Protein AF-A0A2J8NKF5-F1 (afdb_monomer)

InterPro domains:
  IPR006671 Cyclin, N-terminal [PF00134] (72-178)
  IPR013763 Cyclin-like domain [SM00385] (79-171)
  IPR036915 Cyclin-like superfamily [SSF47954] (62-178)
  IPR039361 Cyclin [PTHR10177] (70-189)

pLDDT: mean 73.47, std 20.56, range [34.12, 97.12]

Radius of gyration: 17.68 Å; Cα contacts (8 Å, |Δi|>4): 151; chains: 1; bounding box: 40×47×51 Å

Foldseek 3Di:
DDDDPPPVVVVVVCVVCVVVVCPPDDHLVVVCVVFFDDWPDDDDDDDDDDDDDDDVPPPPPPDQPVPAPCVVCLVVLLVLLVVLCVVLVADPQLSQLLSVLLRSCRRGGDGPDPLLSNLLSVLSSLLSCVVPPDPVSRDDLVNSQPDPSQVVVVHHDDPVSSVSNNVVSCVVVVVPSVDDDVSVCPVVD

Organism: Pan troglodytes (NCBI:txid9598)

Structure (mmCIF, N/CA/C/O backbone):
data_AF-A0A2J8NKF5-F1
#
_entry.id   AF-A0A2J8NKF5-F1
#
loop_
_atom_site.group_PDB
_atom_site.id
_atom_site.type_symbol
_atom_site.label_atom_id
_atom_site.label_alt_id
_atom_site.label_comp_id
_atom_site.label_asym_id
_atom_site.label_entity_id
_atom_site.label_seq_id
_atom_site.pdbx_PDB_ins_code
_atom_site.Cartn_x
_atom_site.Cartn_y
_atom_site.Cartn_z
_atom_site.occupancy
_atom_site.B_iso_or_equiv
_atom_site.auth_seq_id
_atom_site.auth_comp_id
_atom_site.auth_asym_id
_atom_site.auth_atom_id
_atom_site.pdbx_PDB_model_num
ATOM 1 N N . MET A 1 1 ? -26.217 -22.123 -5.041 1.00 36.81 1 MET A N 1
ATOM 2 C CA . MET A 1 1 ? -25.108 -21.318 -5.590 1.00 36.81 1 MET A CA 1
ATOM 3 C C . MET A 1 1 ? -25.477 -19.863 -5.400 1.00 36.81 1 MET A C 1
ATOM 5 O O . MET A 1 1 ? -26.457 -19.431 -5.985 1.00 36.81 1 MET A O 1
ATOM 9 N N . GLY A 1 2 ? -24.825 -19.190 -4.452 1.00 35.34 2 GLY A N 1
ATOM 10 C CA . GLY A 1 2 ? -25.225 -17.862 -3.990 1.00 35.34 2 GLY A CA 1
ATOM 11 C C . GLY A 1 2 ? -24.690 -16.757 -4.891 1.00 35.34 2 GLY A C 1
ATOM 12 O O . GLY A 1 2 ? -23.478 -16.605 -5.016 1.00 35.34 2 GLY A O 1
ATOM 13 N N . ASP A 1 3 ? -25.604 -15.983 -5.470 1.00 36.56 3 ASP A N 1
ATOM 14 C CA . ASP A 1 3 ? -25.332 -14.633 -5.955 1.00 36.56 3 ASP A CA 1
ATOM 15 C C . ASP A 1 3 ? -24.842 -13.782 -4.780 1.00 36.56 3 ASP A C 1
ATOM 17 O O . ASP A 1 3 ? -25.555 -13.613 -3.789 1.00 36.56 3 ASP A O 1
ATOM 21 N N . SER A 1 4 ? -23.620 -13.257 -4.868 1.00 35.00 4 SER A N 1
ATOM 22 C CA . SER A 1 4 ? -23.100 -12.288 -3.902 1.00 35.00 4 SER A CA 1
ATOM 23 C C . SER A 1 4 ? -23.441 -10.871 -4.390 1.00 35.00 4 SER A C 1
ATOM 25 O O . SER A 1 4 ? -22.850 -10.417 -5.372 1.00 35.00 4 SER A O 1
ATOM 27 N N . PRO A 1 5 ? -24.361 -10.122 -3.745 1.00 34.47 5 PRO A N 1
ATOM 28 C CA . PRO A 1 5 ? -24.806 -8.803 -4.217 1.00 34.47 5 PRO A CA 1
ATOM 29 C C . PRO A 1 5 ? -23.819 -7.660 -3.896 1.00 34.47 5 PRO A C 1
ATOM 31 O O . PRO A 1 5 ? -24.138 -6.485 -4.086 1.00 34.47 5 PRO A O 1
ATOM 34 N N . GLY A 1 6 ? -22.628 -7.970 -3.370 1.00 35.41 6 GLY A N 1
ATOM 35 C CA . GLY A 1 6 ? -21.748 -6.995 -2.714 1.00 35.41 6 GLY A CA 1
ATOM 36 C C . GLY A 1 6 ? -21.096 -5.962 -3.640 1.00 35.41 6 GLY A C 1
ATOM 37 O O . GLY A 1 6 ? -20.927 -4.807 -3.250 1.00 35.41 6 GLY A O 1
ATOM 38 N N . GLY A 1 7 ? -20.772 -6.327 -4.885 1.00 35.88 7 GLY A N 1
ATOM 39 C CA . GLY A 1 7 ? -19.979 -5.464 -5.774 1.00 35.88 7 GLY A CA 1
ATOM 40 C C . GLY A 1 7 ? -20.706 -4.194 -6.237 1.00 35.88 7 GLY A C 1
ATOM 41 O O . GLY A 1 7 ? -20.125 -3.109 -6.261 1.00 35.88 7 GLY A O 1
ATOM 42 N N . ALA A 1 8 ? -22.000 -4.296 -6.555 1.00 35.56 8 ALA A N 1
ATOM 43 C CA . ALA A 1 8 ? -22.783 -3.162 -7.055 1.00 35.56 8 ALA A CA 1
ATOM 44 C C . ALA A 1 8 ? -23.151 -2.157 -5.945 1.00 35.56 8 ALA A C 1
ATOM 46 O O . ALA A 1 8 ? -23.195 -0.947 -6.186 1.00 35.56 8 ALA A O 1
ATOM 47 N N . ALA A 1 9 ? -23.358 -2.637 -4.714 1.00 37.50 9 ALA A N 1
ATOM 48 C CA . ALA A 1 9 ? -23.684 -1.794 -3.564 1.00 37.50 9 ALA A CA 1
ATOM 49 C C . ALA A 1 9 ? -22.496 -0.913 -3.127 1.00 37.50 9 ALA A C 1
ATOM 51 O O . ALA A 1 9 ? -22.684 0.267 -2.814 1.00 37.50 9 ALA A O 1
ATOM 52 N N . ILE A 1 10 ? -21.268 -1.446 -3.185 1.00 41.34 10 ILE A N 1
ATOM 53 C CA . ILE A 1 10 ? -20.039 -0.705 -2.855 1.00 41.34 10 ILE A CA 1
ATOM 54 C C . ILE A 1 10 ? -19.785 0.423 -3.870 1.00 41.34 10 ILE A C 1
ATOM 56 O O . ILE A 1 10 ? -19.463 1.547 -3.480 1.00 41.34 10 ILE A O 1
ATOM 60 N N . LEU A 1 11 ? -20.029 0.180 -5.163 1.00 46.66 11 LEU A N 1
ATOM 61 C CA . LEU A 1 11 ? -19.895 1.203 -6.210 1.00 46.66 11 LEU A CA 1
ATOM 62 C C . LEU A 1 11 ? -20.949 2.321 -6.086 1.00 46.66 11 LEU A C 1
ATOM 64 O O . LEU A 1 11 ? -20.637 3.499 -6.289 1.00 46.66 11 LEU A O 1
ATOM 68 N N . GLY A 1 12 ? -22.183 1.980 -5.699 1.00 43.62 12 GLY A N 1
ATOM 69 C CA . GLY A 1 12 ? -23.263 2.950 -5.480 1.00 43.62 12 GLY A CA 1
ATOM 70 C C . GLY A 1 12 ? -23.017 3.880 -4.284 1.00 43.62 12 GLY A C 1
ATOM 71 O O . GLY A 1 12 ? -23.205 5.098 -4.386 1.00 43.62 12 GLY A O 1
ATOM 72 N N . LEU A 1 13 ? -22.528 3.332 -3.165 1.00 41.28 13 LEU A N 1
ATOM 73 C CA . LEU A 1 13 ? -22.143 4.108 -1.980 1.00 41.28 13 LEU A CA 1
ATOM 74 C C . LEU A 1 13 ? -20.911 4.979 -2.249 1.00 41.28 13 LEU A C 1
ATOM 76 O O . LEU A 1 13 ? -20.903 6.156 -1.874 1.00 41.28 13 LEU A O 1
ATOM 80 N N . ALA A 1 14 ? -19.927 4.458 -2.990 1.00 49.62 14 ALA A N 1
ATOM 81 C CA . ALA A 1 14 ? -18.769 5.225 -3.433 1.00 49.62 14 ALA A CA 1
ATOM 82 C C . ALA A 1 14 ? -19.176 6.439 -4.282 1.00 49.62 14 ALA A C 1
ATOM 84 O O . ALA A 1 14 ? -18.573 7.496 -4.145 1.00 49.62 14 ALA A O 1
ATOM 85 N N . GLY A 1 15 ? -20.226 6.353 -5.107 1.00 47.72 15 GLY A N 1
ATOM 86 C CA . GLY A 1 15 ? -20.720 7.486 -5.902 1.00 47.72 15 GLY A CA 1
ATOM 87 C C . GLY A 1 15 ? -21.335 8.625 -5.074 1.00 47.72 15 GLY A C 1
ATOM 88 O O . GLY A 1 15 ? -21.147 9.803 -5.395 1.00 47.72 15 GLY A O 1
ATOM 89 N N . LYS A 1 16 ? -22.053 8.298 -3.991 1.00 46.50 16 LYS A N 1
ATOM 90 C CA . LYS A 1 16 ? -22.686 9.291 -3.102 1.00 46.50 16 LYS A CA 1
ATOM 91 C C . LYS A 1 16 ? -21.667 9.908 -2.141 1.00 46.50 16 LYS A C 1
ATOM 93 O O . LYS A 1 16 ? -21.640 11.129 -1.992 1.00 46.50 16 LYS A O 1
ATOM 98 N N . LEU A 1 17 ? -20.761 9.090 -1.600 1.00 46.62 17 LEU A N 1
ATOM 99 C CA . LEU A 1 17 ? -19.600 9.551 -0.839 1.00 46.62 17 LEU A CA 1
ATOM 100 C C . LEU A 1 17 ? -18.677 10.411 -1.724 1.00 46.62 17 LEU A C 1
ATOM 102 O O . LEU A 1 17 ? -18.345 11.524 -1.341 1.00 46.62 17 LEU A O 1
ATOM 106 N N . ARG A 1 18 ? -18.371 10.010 -2.963 1.00 51.72 18 ARG A N 1
ATOM 107 C CA . ARG A 1 18 ? -17.549 10.801 -3.903 1.00 51.72 18 ARG A CA 1
ATOM 108 C C . ARG A 1 18 ? -18.084 12.221 -4.134 1.00 51.72 18 ARG A C 1
ATOM 110 O O . ARG A 1 18 ? -17.278 13.119 -4.367 1.00 51.72 18 ARG A O 1
ATOM 117 N N . ARG A 1 19 ? -19.405 12.446 -4.087 1.00 53.81 19 ARG A N 1
ATOM 118 C CA . ARG A 1 19 ? -19.998 13.795 -4.189 1.00 53.81 19 ARG A CA 1
ATOM 119 C C . ARG A 1 19 ? -19.806 14.601 -2.907 1.00 53.81 19 ARG A C 1
ATOM 121 O O . ARG A 1 19 ? -19.202 15.663 -2.960 1.00 53.81 19 ARG A O 1
ATOM 128 N N . VAL A 1 20 ? -20.231 14.058 -1.768 1.00 52.47 20 VAL A N 1
ATOM 129 C CA . VAL A 1 20 ? -20.153 14.741 -0.462 1.00 52.47 20 VAL A CA 1
ATOM 130 C C . VAL A 1 20 ? -18.699 15.035 -0.052 1.00 52.47 20 VAL A C 1
ATOM 132 O O . VAL A 1 20 ? -18.396 16.089 0.505 1.00 52.47 20 VAL A O 1
ATOM 135 N N . TRP A 1 21 ? -17.769 14.139 -0.389 1.00 53.34 21 TRP A N 1
ATOM 136 C CA . TRP A 1 21 ? -16.345 14.280 -0.075 1.00 53.34 21 TRP A CA 1
ATOM 137 C C . TRP A 1 21 ? -15.582 15.209 -1.030 1.00 53.34 21 TRP A C 1
ATOM 139 O O . TRP A 1 21 ? -14.614 15.835 -0.604 1.00 53.34 21 TRP A O 1
ATOM 149 N N . ARG A 1 22 ? -16.020 15.360 -2.291 1.00 50.97 22 ARG A N 1
ATOM 150 C CA . ARG A 1 22 ? -15.449 16.336 -3.245 1.00 50.97 22 ARG A CA 1
ATOM 151 C C . ARG A 1 22 ? -15.652 17.779 -2.780 1.00 50.97 22 ARG A C 1
ATOM 153 O O . ARG A 1 22 ? -14.841 18.636 -3.113 1.00 50.97 22 ARG A O 1
ATOM 160 N N . GLU A 1 23 ? -16.720 18.028 -2.031 1.00 46.62 23 GLU A N 1
ATOM 161 C CA . GLU A 1 23 ? -17.120 19.365 -1.587 1.00 46.62 23 GLU A CA 1
ATOM 162 C C . GLU A 1 23 ? -16.545 19.752 -0.207 1.00 46.62 23 GLU A C 1
ATOM 164 O O . GLU A 1 23 ? -16.516 20.935 0.117 1.00 46.62 23 GLU A O 1
ATOM 169 N N . SER A 1 24 ? -16.039 18.795 0.589 1.00 45.44 24 SER A N 1
ATOM 170 C CA . SER A 1 24 ? -15.756 18.998 2.029 1.00 45.44 24 SER A CA 1
ATOM 171 C C . SER A 1 24 ? -14.272 19.116 2.446 1.00 45.44 24 SER A C 1
ATOM 173 O O . SER A 1 24 ? -13.995 19.274 3.632 1.00 45.44 24 SER A O 1
ATOM 175 N N . LEU A 1 25 ? -13.294 19.050 1.534 1.00 45.81 25 LEU A N 1
ATOM 176 C CA . LEU A 1 25 ? -11.860 19.236 1.853 1.00 45.81 25 LEU A CA 1
ATOM 177 C C . LEU A 1 25 ? -11.277 20.444 1.090 1.00 45.81 25 LEU A C 1
ATOM 179 O O . LEU A 1 25 ? -11.772 20.753 0.004 1.00 45.81 25 LEU A O 1
ATOM 183 N N . PRO A 1 26 ? -10.203 21.109 1.589 1.00 46.59 26 PRO A N 1
ATOM 184 C CA . PRO A 1 26 ? -9.472 22.108 0.803 1.00 46.59 26 PRO A CA 1
ATOM 185 C C . PRO A 1 26 ? -9.121 21.499 -0.559 1.00 46.59 26 PRO A C 1
ATOM 187 O O . PRO A 1 26 ? -8.892 20.287 -0.631 1.00 46.59 26 PRO A O 1
ATOM 190 N N . PRO A 1 27 ? -9.132 22.295 -1.641 1.00 53.31 27 PRO A N 1
ATOM 191 C CA . PRO A 1 27 ? -9.368 21.778 -2.977 1.00 53.31 27 PRO A CA 1
ATOM 192 C C . PRO A 1 27 ? -8.363 20.672 -3.267 1.00 53.31 27 PRO A C 1
ATOM 194 O O . PRO A 1 27 ? -7.158 20.899 -3.236 1.00 53.31 27 PRO A O 1
ATOM 197 N N . ILE A 1 28 ? -8.854 19.467 -3.554 1.00 51.91 28 ILE A N 1
ATOM 198 C CA . ILE A 1 28 ? -8.043 18.298 -3.934 1.00 51.91 28 ILE A CA 1
ATOM 199 C C . ILE A 1 28 ? -7.058 18.652 -5.066 1.00 51.91 28 ILE A C 1
ATOM 201 O O . ILE A 1 28 ? -5.997 18.052 -5.187 1.00 51.91 28 ILE A O 1
ATOM 205 N N . GLN A 1 29 ? -7.357 19.694 -5.846 1.00 53.38 29 GLN A N 1
ATOM 206 C CA . GLN A 1 29 ? -6.453 20.330 -6.805 1.00 53.38 29 GLN A CA 1
ATOM 207 C C . GLN A 1 29 ? -5.115 20.787 -6.191 1.00 53.38 29 GLN A C 1
ATOM 209 O O . GLN A 1 29 ? -4.079 20.567 -6.806 1.00 53.38 29 GLN A O 1
ATOM 214 N N . ALA A 1 30 ? -5.112 21.343 -4.976 1.00 57.00 30 ALA A N 1
ATOM 215 C CA . ALA A 1 30 ? -3.904 21.729 -4.245 1.00 57.00 30 ALA A CA 1
ATOM 216 C C . ALA A 1 30 ? -3.070 20.504 -3.824 1.00 57.00 30 ALA A C 1
ATOM 218 O O . ALA A 1 30 ? -1.842 20.515 -3.896 1.00 57.00 30 ALA A O 1
ATOM 219 N N . LEU A 1 31 ? -3.740 19.413 -3.441 1.00 55.09 31 LEU A N 1
ATOM 220 C CA . LEU A 1 31 ? -3.114 18.121 -3.142 1.00 55.09 31 LEU A CA 1
ATOM 221 C C . LEU A 1 31 ? -2.549 17.458 -4.399 1.00 55.09 31 LEU A C 1
ATOM 223 O O . LEU A 1 31 ? -1.428 16.954 -4.370 1.00 55.09 31 LEU A O 1
ATOM 227 N N . ARG A 1 32 ? -3.273 17.545 -5.521 1.00 55.91 32 ARG A N 1
ATOM 228 C CA . ARG A 1 32 ? -2.768 17.174 -6.843 1.00 55.91 32 ARG A CA 1
ATOM 229 C C . ARG A 1 32 ? -1.530 17.986 -7.190 1.00 55.91 32 ARG A C 1
ATOM 231 O O . ARG A 1 32 ? -0.543 17.378 -7.546 1.00 55.91 32 ARG A O 1
ATOM 238 N N . SER A 1 33 ? -1.507 19.305 -7.017 1.00 56.09 33 SER A N 1
ATOM 239 C CA . SER A 1 33 ? -0.290 20.087 -7.290 1.00 56.09 33 SER A CA 1
ATOM 240 C C . SER A 1 33 ? 0.867 19.795 -6.324 1.00 56.09 33 SER A C 1
ATOM 242 O O . SER A 1 33 ? 2.023 19.927 -6.708 1.00 56.09 33 SER A O 1
ATOM 244 N N . HIS A 1 34 ? 0.576 19.395 -5.082 1.00 56.44 34 HIS A N 1
ATOM 245 C CA . HIS A 1 34 ? 1.586 19.123 -4.054 1.00 56.44 34 HIS A CA 1
ATOM 246 C C . HIS A 1 34 ? 2.211 17.716 -4.165 1.00 56.44 34 HIS A C 1
ATOM 248 O O . HIS A 1 34 ? 3.378 17.531 -3.824 1.00 56.44 34 HIS A O 1
ATOM 254 N N . PHE A 1 35 ? 1.450 16.713 -4.621 1.00 48.72 35 PHE A N 1
ATOM 255 C CA . PHE A 1 35 ? 1.922 15.328 -4.797 1.00 48.72 35 PHE A CA 1
ATOM 256 C C . PHE A 1 35 ? 2.169 14.935 -6.257 1.00 48.72 35 PHE A C 1
ATOM 258 O O . PHE A 1 35 ? 3.048 14.120 -6.526 1.00 48.72 35 PHE A O 1
ATOM 265 N N . LEU A 1 36 ? 1.397 15.479 -7.198 1.00 54.53 36 LEU A N 1
ATOM 266 C CA . LEU A 1 36 ? 1.534 15.211 -8.624 1.00 54.53 36 LEU A CA 1
ATOM 267 C C . LEU A 1 36 ? 2.363 16.331 -9.257 1.00 54.53 36 LEU A C 1
ATOM 269 O O . LEU A 1 36 ? 1.843 17.368 -9.668 1.00 54.53 36 LEU A O 1
ATOM 273 N N . GLY A 1 37 ? 3.660 16.074 -9.440 1.00 54.81 37 GLY A N 1
ATOM 274 C CA . GLY A 1 37 ? 4.307 16.598 -10.642 1.00 54.81 37 GLY A CA 1
ATOM 275 C C . GLY A 1 37 ? 3.473 16.185 -11.862 1.00 54.81 37 GLY A C 1
ATOM 276 O O . GLY A 1 37 ? 2.816 15.140 -11.820 1.00 54.81 37 GLY A O 1
ATOM 277 N N . GLN A 1 38 ? 3.441 17.019 -12.908 1.00 51.31 38 GLN A N 1
ATOM 278 C CA . GLN A 1 38 ? 2.579 16.810 -14.079 1.00 51.31 38 GLN A CA 1
ATOM 279 C C . GLN A 1 38 ? 2.556 15.329 -14.514 1.00 51.31 38 GLN A C 1
ATOM 281 O O . GLN A 1 38 ? 3.622 14.703 -14.569 1.00 51.31 38 GLN A O 1
ATOM 286 N N . PRO A 1 39 ? 1.371 14.744 -14.792 1.00 56.81 39 PRO A N 1
ATOM 287 C CA . PRO A 1 39 ? 1.293 13.371 -15.278 1.00 56.81 39 PRO A CA 1
ATOM 288 C C . PRO A 1 39 ? 2.183 13.231 -16.514 1.00 56.81 39 PRO A C 1
ATOM 290 O O . PRO A 1 39 ? 2.209 14.131 -17.356 1.00 56.81 39 PRO A O 1
ATOM 293 N N . ARG A 1 40 ? 2.926 12.121 -16.626 1.00 57.75 40 ARG A N 1
ATOM 294 C CA . ARG A 1 40 ? 3.753 11.869 -17.815 1.00 57.75 40 ARG A CA 1
ATOM 295 C C . ARG A 1 40 ? 2.823 11.744 -19.022 1.00 57.75 40 ARG A C 1
ATOM 297 O O . ARG A 1 40 ? 2.198 10.705 -19.223 1.00 57.75 40 ARG A O 1
ATOM 304 N N . LEU A 1 41 ? 2.703 12.819 -19.800 1.00 46.91 41 LEU A N 1
ATOM 305 C CA . LEU A 1 41 ? 1.950 12.823 -21.046 1.00 46.91 41 LEU A CA 1
ATOM 306 C C . LEU A 1 41 ? 2.665 11.896 -22.029 1.00 46.91 41 LEU A C 1
ATOM 308 O O . LEU A 1 41 ? 3.735 12.212 -22.539 1.00 46.91 41 LEU A O 1
ATOM 312 N N . SER A 1 42 ? 2.074 10.734 -22.282 1.00 44.84 42 SER A N 1
ATOM 313 C CA . SER A 1 42 ? 2.446 9.877 -23.400 1.00 44.84 42 SER A CA 1
ATOM 314 C C . SER A 1 42 ? 1.370 10.053 -24.463 1.00 44.84 42 SER A C 1
ATOM 316 O O . SER A 1 42 ? 0.220 9.664 -24.254 1.00 44.84 42 SER A O 1
ATOM 318 N N . GLY A 1 43 ? 1.739 10.718 -25.560 1.00 43.31 43 GLY A N 1
ATOM 319 C CA . GLY A 1 43 ? 0.869 10.931 -26.710 1.00 43.31 43 GLY A CA 1
ATOM 320 C C . GLY A 1 43 ? 0.407 9.601 -27.298 1.00 43.31 43 GLY A C 1
ATOM 321 O O . GLY A 1 43 ? 1.219 8.729 -27.597 1.00 43.31 43 GLY A O 1
ATOM 322 N N . GLY A 1 44 ? -0.904 9.455 -27.446 1.00 38.47 44 GLY A N 1
ATOM 323 C CA . GLY A 1 44 ? -1.540 8.349 -28.149 1.00 38.47 44 GLY A CA 1
ATOM 324 C C . GLY A 1 44 ? -2.883 8.823 -28.687 1.00 38.47 44 GLY A C 1
ATOM 325 O O . GLY A 1 44 ? -3.779 9.143 -27.906 1.00 38.47 44 GLY A O 1
ATOM 326 N N . SER A 1 45 ? -2.977 8.938 -30.010 1.00 34.12 45 SER A N 1
ATOM 327 C CA . SER A 1 45 ? -4.173 9.356 -30.748 1.00 34.12 45 SER A CA 1
ATOM 328 C C . SER A 1 45 ? -5.342 8.378 -30.551 1.00 34.12 45 SER A C 1
ATOM 330 O O . SER A 1 45 ? -5.097 7.179 -30.412 1.00 34.12 45 SER A O 1
ATOM 332 N N . PRO A 1 46 ? -6.610 8.835 -30.571 1.00 45.47 46 PRO A N 1
ATOM 333 C CA . PRO A 1 46 ? -7.761 7.947 -30.506 1.00 45.47 46 PRO A CA 1
ATOM 334 C C . PRO A 1 46 ? -8.293 7.650 -31.916 1.00 45.47 46 PRO A C 1
ATOM 336 O O . PRO A 1 46 ? -8.899 8.518 -32.546 1.00 45.47 46 PRO A O 1
ATOM 339 N N . ASP A 1 47 ? -8.127 6.415 -32.387 1.00 37.03 47 ASP A N 1
ATOM 340 C CA . ASP A 1 47 ? -8.887 5.908 -33.532 1.00 37.03 47 ASP A CA 1
ATOM 341 C C . ASP A 1 47 ? -10.309 5.527 -33.091 1.00 37.03 47 ASP A C 1
ATOM 343 O O . ASP A 1 47 ? -10.517 4.817 -32.104 1.00 37.03 47 ASP A O 1
ATOM 347 N N . ARG A 1 48 ? -11.305 6.043 -33.820 1.00 43.91 48 ARG A N 1
ATOM 348 C CA . ARG A 1 48 ? -12.740 5.788 -33.625 1.00 43.91 48 ARG A CA 1
ATOM 349 C C . ARG A 1 48 ? -13.241 4.793 -34.673 1.00 43.91 48 ARG A C 1
ATOM 351 O O . ARG A 1 48 ? -13.132 5.091 -35.853 1.00 43.91 48 ARG A O 1
ATOM 358 N N . HIS A 1 49 ? -13.900 3.707 -34.257 1.00 41.72 49 HIS A N 1
ATOM 359 C CA . HIS A 1 49 ? -14.958 3.033 -35.037 1.00 41.72 49 HIS A CA 1
ATOM 360 C C . HIS A 1 49 ? -15.944 2.273 -34.103 1.00 41.72 49 HIS A C 1
ATOM 362 O O . HIS A 1 49 ? -15.564 1.977 -32.967 1.00 41.72 49 HIS A O 1
ATOM 368 N N . PRO A 1 50 ? -17.215 2.024 -34.508 1.00 51.59 50 PRO A N 1
ATOM 369 C CA . PRO A 1 50 ? -18.337 1.887 -33.574 1.00 51.59 50 PRO A CA 1
ATOM 370 C C . PRO A 1 50 ? -18.801 0.463 -33.201 1.00 51.59 50 PRO A C 1
ATOM 372 O O . PRO A 1 50 ? -18.705 -0.480 -33.978 1.00 51.59 50 PRO A O 1
ATOM 375 N N . SER A 1 51 ? -19.356 0.414 -31.979 1.00 51.81 51 SER A N 1
ATOM 376 C CA . SER A 1 51 ? -20.408 -0.428 -31.362 1.00 51.81 51 SER A CA 1
ATOM 377 C C . SER A 1 51 ? -20.618 -1.896 -31.782 1.00 51.81 51 SER A C 1
ATOM 379 O O . SER A 1 51 ? -21.215 -2.179 -32.818 1.00 51.81 51 SER A O 1
ATOM 381 N N . ALA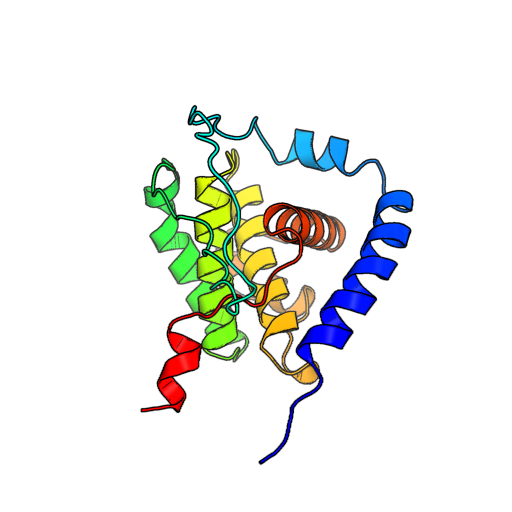 A 1 52 ? -20.316 -2.799 -30.840 1.00 38.00 52 ALA A N 1
ATOM 382 C CA . ALA A 1 52 ? -20.815 -4.178 -30.726 1.00 38.00 52 ALA A CA 1
ATOM 383 C C . ALA A 1 52 ? -21.660 -4.322 -29.422 1.00 38.00 52 ALA A C 1
ATOM 385 O O . ALA A 1 52 ? -21.493 -3.490 -28.525 1.00 38.00 52 ALA A O 1
ATOM 386 N N . PRO A 1 53 ? -22.583 -5.307 -29.305 1.00 45.28 53 PRO A N 1
ATOM 387 C CA . PRO A 1 53 ? -23.557 -5.424 -28.200 1.00 45.28 53 PRO A CA 1
ATOM 388 C C . PRO A 1 53 ? -22.888 -5.749 -26.846 1.00 45.28 53 PRO A C 1
ATOM 390 O O . PRO A 1 53 ? -21.701 -6.083 -26.839 1.00 45.28 53 PRO A O 1
ATOM 393 N N . PRO A 1 54 ? -23.596 -5.653 -25.693 1.00 46.81 54 PRO A N 1
ATOM 394 C CA . PRO A 1 54 ? -22.979 -5.702 -24.369 1.00 46.81 54 PRO A CA 1
ATOM 395 C C . PRO A 1 54 ? -22.637 -7.145 -23.982 1.00 46.81 54 PRO A C 1
ATOM 397 O O . PRO A 1 54 ? -23.292 -7.77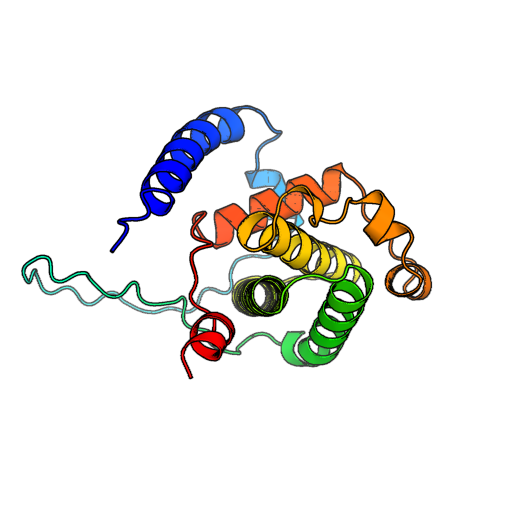9 -23.161 1.00 46.81 54 PRO A O 1
ATOM 400 N N . VAL A 1 55 ? -21.577 -7.667 -24.587 1.00 44.50 55 VAL A N 1
ATOM 401 C CA . VAL A 1 55 ? -20.730 -8.676 -23.957 1.00 44.50 55 VAL A CA 1
ATOM 402 C C . VAL A 1 55 ? -20.164 -8.004 -22.709 1.00 44.50 55 VAL A C 1
ATOM 404 O O . VAL A 1 55 ? -19.785 -6.835 -22.805 1.00 44.50 55 VAL A O 1
ATOM 407 N N . LEU A 1 56 ? -20.146 -8.681 -21.553 1.00 45.66 56 LEU A N 1
ATOM 408 C CA . LEU A 1 56 ? -19.449 -8.203 -20.353 1.00 45.66 56 LEU A CA 1
ATOM 409 C C . LEU A 1 56 ? -18.038 -7.799 -20.774 1.00 45.66 56 LEU A C 1
ATOM 411 O O . LEU A 1 56 ? -17.181 -8.647 -21.013 1.00 45.66 56 LEU A O 1
ATOM 415 N N . GLN A 1 57 ? -17.854 -6.503 -21.002 1.00 42.66 57 GLN A N 1
ATOM 416 C CA . GLN A 1 57 ? -16.656 -5.986 -21.621 1.00 42.66 57 GLN A CA 1
ATOM 417 C C . GLN A 1 57 ? -15.597 -6.146 -20.549 1.00 42.66 57 GLN A C 1
ATOM 419 O O . GLN A 1 57 ? -15.679 -5.484 -19.513 1.00 42.66 57 GLN A O 1
ATOM 424 N N . GLU A 1 58 ? -14.686 -7.096 -20.750 1.00 50.25 58 GLU A N 1
ATOM 425 C CA . GLU A 1 58 ? -13.597 -7.342 -19.819 1.00 50.25 58 GLU A CA 1
ATOM 426 C C . GLU A 1 58 ? -12.917 -5.995 -19.573 1.00 50.25 58 GLU A C 1
ATOM 428 O O . GLU A 1 58 ? -12.408 -5.353 -20.502 1.00 50.25 58 GLU A O 1
ATOM 433 N N . LEU A 1 59 ? -13.055 -5.492 -18.344 1.00 57.06 59 LEU A N 1
ATOM 434 C CA . LEU A 1 59 ? -12.535 -4.189 -17.968 1.00 57.06 59 LEU A CA 1
ATOM 435 C C . LEU A 1 59 ? -11.032 -4.253 -18.200 1.00 57.06 59 LEU A C 1
ATOM 437 O O . LEU A 1 59 ? -10.314 -4.936 -17.474 1.00 57.06 59 LEU A O 1
ATOM 441 N N . LYS A 1 60 ? -10.564 -3.565 -19.246 1.00 57.69 60 LYS A N 1
ATOM 442 C CA . LYS A 1 60 ? -9.141 -3.524 -19.566 1.00 57.69 60 LYS A CA 1
ATOM 443 C C . LYS A 1 60 ? -8.417 -2.949 -18.361 1.00 57.69 60 LYS A C 1
ATOM 445 O O . LYS A 1 60 ? -8.598 -1.777 -18.021 1.00 57.69 60 LYS A O 1
ATOM 450 N N . LEU A 1 61 ? -7.616 -3.793 -17.716 1.00 62.56 61 LEU A N 1
ATOM 451 C CA . LEU A 1 61 ? -6.769 -3.368 -16.618 1.00 62.56 61 LEU A CA 1
ATOM 452 C C . LEU A 1 61 ? -5.880 -2.213 -17.101 1.00 62.56 61 LEU A C 1
ATOM 454 O O . LEU A 1 61 ? -5.412 -2.239 -18.247 1.00 62.56 61 LEU A O 1
ATOM 458 N N . PRO A 1 62 ? -5.642 -1.193 -16.257 1.00 67.94 62 PRO A N 1
ATOM 459 C CA . PRO A 1 62 ? -4.641 -0.179 -16.533 1.00 67.94 62 PRO A CA 1
ATOM 460 C C . PRO A 1 62 ? -3.346 -0.828 -17.026 1.00 67.94 62 PRO A C 1
ATOM 462 O O .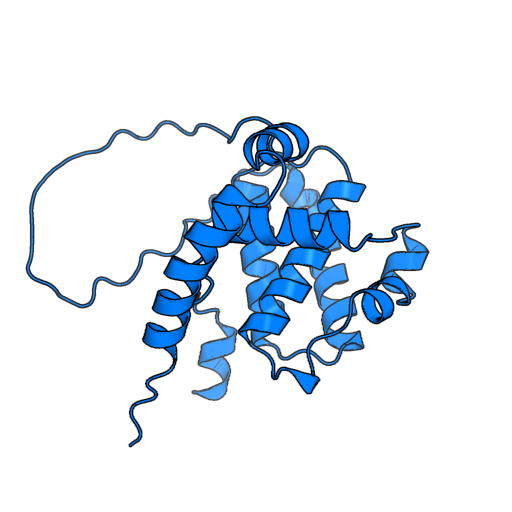 PRO A 1 62 ? -2.789 -1.697 -16.362 1.00 67.94 62 PRO A O 1
ATOM 465 N N . THR A 1 63 ? -2.879 -0.435 -18.210 1.00 71.69 63 THR A N 1
ATOM 466 C CA . THR A 1 63 ? -1.641 -0.982 -18.763 1.00 71.69 63 THR A CA 1
ATOM 467 C C . THR A 1 63 ? -0.461 -0.463 -17.951 1.00 71.69 63 THR A C 1
ATOM 469 O O . THR A 1 63 ? -0.195 0.740 -17.957 1.00 71.69 63 THR A O 1
ATOM 472 N N . PHE A 1 64 ? 0.256 -1.361 -17.279 1.00 71.94 64 PHE A N 1
ATOM 473 C CA . PHE A 1 64 ? 1.550 -1.051 -16.684 1.00 71.94 64 PHE A CA 1
ATOM 474 C C . PHE A 1 64 ? 2.589 -0.901 -17.794 1.00 71.94 64 PHE A C 1
ATOM 476 O O . PHE A 1 64 ? 2.847 -1.853 -18.530 1.00 71.94 64 PHE A O 1
ATOM 483 N N . ARG A 1 65 ? 3.167 0.293 -17.945 1.00 71.44 65 ARG A N 1
ATOM 484 C CA . ARG A 1 65 ? 4.118 0.576 -19.027 1.00 71.44 65 ARG A CA 1
ATOM 485 C C . ARG A 1 65 ? 5.581 0.505 -18.592 1.00 71.44 65 ARG A C 1
ATOM 487 O O . ARG A 1 65 ? 6.460 0.591 -19.440 1.00 71.44 65 ARG A O 1
ATOM 494 N N . ALA A 1 66 ? 5.844 0.329 -17.295 1.00 71.38 66 ALA A N 1
ATOM 495 C CA . ALA A 1 66 ? 7.186 0.218 -16.721 1.00 71.38 66 ALA A CA 1
ATOM 496 C C . ALA A 1 66 ? 8.131 1.380 -17.113 1.00 71.38 66 ALA A C 1
ATOM 498 O O . ALA A 1 66 ? 9.343 1.203 -17.222 1.00 71.38 66 ALA A O 1
ATOM 499 N N . HIS A 1 67 ? 7.593 2.585 -17.312 1.00 66.88 67 HIS A N 1
ATOM 500 C CA . HIS A 1 67 ? 8.359 3.751 -17.767 1.00 66.88 67 HIS A CA 1
ATOM 501 C C . HIS A 1 67 ? 8.967 4.560 -16.615 1.00 66.88 67 HIS A C 1
ATOM 503 O O . HIS A 1 67 ? 9.710 5.519 -16.839 1.00 66.88 67 HIS A O 1
ATOM 509 N N . SER A 1 68 ? 8.634 4.226 -15.367 1.00 61.62 68 SER A N 1
ATOM 510 C CA . SER A 1 68 ? 9.085 5.005 -14.220 1.00 61.62 68 SER A CA 1
ATOM 511 C C . SER A 1 68 ? 10.567 4.764 -13.898 1.00 61.62 68 SER A C 1
ATOM 513 O O . SER A 1 68 ? 10.964 3.625 -13.646 1.00 61.62 68 SER A O 1
ATOM 515 N N . PRO A 1 69 ? 11.399 5.814 -13.757 1.00 59.28 69 PRO A N 1
ATOM 516 C CA . PRO A 1 69 ? 12.757 5.673 -13.226 1.00 59.28 69 PRO A CA 1
ATOM 517 C C . PRO A 1 69 ? 12.766 5.170 -11.769 1.00 59.28 69 PRO A C 1
ATOM 519 O O . PRO A 1 69 ? 13.793 4.699 -11.280 1.00 59.28 69 PRO A O 1
ATOM 522 N N . LEU A 1 70 ? 11.614 5.219 -11.086 1.00 60.41 70 LEU A N 1
ATOM 523 C CA . LEU A 1 70 ? 11.418 4.705 -9.732 1.00 60.41 70 LEU A CA 1
ATOM 524 C C . LEU A 1 70 ? 11.377 3.165 -9.667 1.00 60.41 70 LEU A C 1
ATOM 526 O O . LEU A 1 70 ? 11.318 2.596 -8.582 1.00 60.41 70 LEU A O 1
ATOM 530 N N . LEU A 1 71 ? 11.475 2.452 -10.795 1.00 62.38 71 LEU A N 1
ATOM 531 C CA . LEU A 1 71 ? 11.595 0.990 -10.778 1.00 62.38 71 LEU A CA 1
ATOM 532 C C . LEU A 1 71 ? 12.838 0.498 -10.024 1.00 62.38 71 LEU A C 1
ATOM 534 O O . LEU A 1 71 ? 12.813 -0.591 -9.454 1.00 62.38 71 LEU A O 1
ATOM 538 N N . LYS A 1 72 ? 13.893 1.320 -9.929 1.00 69.44 72 LYS A N 1
ATOM 539 C CA . LYS A 1 72 ? 15.068 1.012 -9.097 1.00 69.44 72 LYS A CA 1
ATOM 540 C C . LYS A 1 72 ? 14.732 0.944 -7.602 1.00 69.44 72 LYS A C 1
ATOM 542 O O . LYS A 1 72 ? 15.345 0.157 -6.889 1.00 69.44 72 LYS A O 1
ATOM 547 N N . SER A 1 73 ? 13.753 1.722 -7.130 1.00 76.12 73 SER A N 1
ATOM 548 C CA . SER A 1 73 ? 13.268 1.674 -5.744 1.00 76.12 73 SER A CA 1
ATOM 549 C C . SER A 1 73 ? 12.080 0.727 -5.555 1.00 76.12 73 SER A C 1
ATOM 551 O O . SER A 1 73 ? 11.768 0.383 -4.418 1.00 76.12 73 SER A O 1
ATOM 553 N N . ARG A 1 74 ? 11.456 0.239 -6.639 1.00 84.69 74 ARG A N 1
ATOM 554 C CA . ARG A 1 74 ? 10.321 -0.696 -6.579 1.00 84.69 74 ARG A CA 1
ATOM 555 C C . ARG A 1 74 ? 10.610 -1.897 -5.688 1.00 84.69 74 ARG A C 1
ATOM 557 O O . ARG A 1 74 ? 9.813 -2.178 -4.806 1.00 84.69 74 ARG A O 1
ATOM 564 N N . ARG A 1 75 ? 11.742 -2.584 -5.890 1.00 87.88 75 ARG A N 1
ATOM 565 C CA . ARG A 1 75 ? 12.095 -3.774 -5.094 1.00 87.88 75 ARG A CA 1
ATOM 566 C C . ARG A 1 75 ? 12.097 -3.456 -3.600 1.00 87.88 75 ARG A C 1
ATOM 568 O O . ARG A 1 75 ? 11.422 -4.128 -2.837 1.00 87.88 75 ARG A O 1
ATOM 575 N N . PHE A 1 76 ? 12.756 -2.363 -3.230 1.00 90.56 76 PHE A N 1
ATOM 576 C CA . PHE A 1 76 ? 12.808 -1.890 -1.854 1.00 90.56 76 PHE A CA 1
ATOM 577 C C . PHE A 1 76 ? 11.409 -1.634 -1.267 1.00 90.56 76 PHE A C 1
ATOM 579 O O . PHE A 1 76 ? 11.104 -2.110 -0.179 1.00 90.56 76 PHE A O 1
ATOM 586 N N . PHE A 1 77 ? 10.521 -0.940 -1.987 1.00 92.44 77 PHE A N 1
ATOM 587 C CA . PHE A 1 77 ? 9.169 -0.680 -1.479 1.00 92.44 77 PHE A CA 1
ATOM 588 C C . PHE A 1 77 ? 8.274 -1.922 -1.466 1.00 92.44 77 PHE A C 1
ATOM 590 O O . PHE A 1 77 ? 7.475 -2.071 -0.546 1.00 92.44 77 PHE A O 1
ATOM 597 N N . VAL A 1 78 ? 8.424 -2.836 -2.425 1.00 93.12 78 VAL A N 1
ATOM 598 C CA . VAL A 1 78 ? 7.735 -4.135 -2.406 1.00 93.12 78 VAL A CA 1
ATOM 599 C C . VAL A 1 78 ? 8.176 -4.962 -1.196 1.00 93.12 78 VAL A C 1
ATOM 601 O O . VAL A 1 78 ? 7.329 -5.568 -0.538 1.00 93.12 78 VAL A O 1
ATOM 604 N N . ASP A 1 79 ? 9.461 -4.933 -0.843 1.00 93.44 79 ASP A N 1
ATOM 605 C CA . ASP A 1 79 ? 9.975 -5.599 0.357 1.00 93.44 79 ASP A CA 1
ATOM 606 C C . ASP A 1 79 ? 9.379 -4.970 1.629 1.00 93.44 79 ASP A C 1
ATOM 608 O O . ASP A 1 79 ? 8.891 -5.688 2.501 1.00 93.44 79 ASP A O 1
ATOM 612 N N . ILE A 1 80 ? 9.314 -3.633 1.712 1.00 94.00 80 ILE A N 1
ATOM 613 C CA . ILE A 1 80 ? 8.657 -2.924 2.826 1.00 94.00 80 ILE A CA 1
ATOM 614 C C . ILE A 1 80 ? 7.174 -3.300 2.935 1.00 94.00 80 ILE A C 1
ATOM 616 O O . ILE A 1 80 ? 6.707 -3.622 4.028 1.00 94.00 80 ILE A O 1
ATOM 620 N N . LEU A 1 81 ? 6.434 -3.301 1.822 1.00 95.88 81 LEU A N 1
ATOM 621 C CA . LEU A 1 81 ? 5.026 -3.710 1.793 1.00 95.88 81 LEU A CA 1
ATOM 622 C C . LEU A 1 81 ? 4.846 -5.156 2.252 1.00 95.88 81 LEU A C 1
ATOM 624 O O . LEU A 1 81 ? 3.925 -5.451 3.010 1.00 95.88 81 LEU A O 1
ATOM 628 N N . THR A 1 82 ? 5.739 -6.046 1.823 1.00 95.19 82 THR A N 1
ATOM 629 C CA . THR A 1 82 ? 5.719 -7.460 2.204 1.00 95.19 82 THR A CA 1
ATOM 630 C C . THR A 1 82 ? 5.972 -7.621 3.699 1.00 95.19 82 THR A C 1
ATOM 632 O O . THR A 1 82 ? 5.201 -8.299 4.375 1.00 95.19 82 THR A O 1
ATOM 635 N N . LEU A 1 83 ? 6.987 -6.946 4.244 1.00 95.38 83 LEU A N 1
ATOM 636 C CA . LEU A 1 83 ? 7.304 -6.976 5.673 1.00 95.38 83 LEU A CA 1
ATOM 637 C C . LEU A 1 83 ? 6.161 -6.416 6.529 1.00 95.38 83 LEU A C 1
ATOM 639 O O . LEU A 1 83 ? 5.779 -7.037 7.520 1.00 95.38 83 LEU A O 1
ATOM 643 N N . LEU A 1 84 ? 5.590 -5.271 6.142 1.00 95.12 84 LEU A N 1
ATOM 644 C CA . LEU A 1 84 ? 4.465 -4.656 6.854 1.00 95.12 84 LEU A CA 1
ATOM 645 C C . LEU A 1 84 ? 3.214 -5.532 6.797 1.00 95.12 84 LEU A C 1
ATOM 647 O O . LEU A 1 84 ? 2.555 -5.726 7.816 1.00 95.12 84 LEU A O 1
ATOM 651 N N . SER A 1 85 ? 2.908 -6.082 5.622 1.00 95.31 85 SER A N 1
ATOM 652 C CA . SER A 1 85 ? 1.786 -6.995 5.424 1.00 95.31 85 SER A CA 1
ATOM 653 C C . SER A 1 85 ? 1.911 -8.236 6.303 1.00 95.31 85 SER A C 1
ATOM 655 O O . SER A 1 85 ? 0.953 -8.580 6.989 1.00 95.31 85 SER A O 1
ATOM 657 N N . SER A 1 86 ? 3.086 -8.870 6.339 1.00 94.69 86 SER A N 1
ATOM 658 C CA . SER A 1 86 ? 3.339 -10.036 7.193 1.00 94.69 86 SER A CA 1
ATOM 659 C C . SER A 1 86 ? 3.247 -9.691 8.678 1.00 94.69 86 SER A C 1
ATOM 661 O O . SER A 1 86 ? 2.626 -10.425 9.439 1.00 94.69 86 SER A O 1
ATOM 663 N N . HIS A 1 87 ? 3.803 -8.548 9.096 1.00 94.00 87 HIS A N 1
ATOM 664 C CA . HIS A 1 87 ? 3.710 -8.082 10.481 1.00 94.00 87 HIS A CA 1
ATOM 665 C C . HIS A 1 87 ? 2.259 -7.822 10.914 1.00 94.00 87 HIS A C 1
ATOM 667 O O . HIS A 1 87 ? 1.891 -8.087 12.056 1.00 94.00 87 HIS A O 1
ATOM 673 N N . CYS A 1 88 ? 1.428 -7.305 10.008 1.00 92.50 88 CYS A N 1
ATOM 674 C CA . CYS A 1 88 ? 0.011 -7.049 10.265 1.00 92.50 88 CYS A CA 1
ATOM 675 C C . CYS A 1 88 ? -0.888 -8.262 9.985 1.00 92.50 88 CYS A C 1
ATOM 677 O O . CYS A 1 88 ? -2.092 -8.148 10.169 1.00 92.50 88 CYS A O 1
ATOM 679 N N . GLN A 1 89 ? -0.321 -9.396 9.555 1.00 93.88 89 GLN A N 1
ATOM 680 C CA . GLN A 1 89 ? -1.053 -10.623 9.215 1.00 93.88 89 GLN A CA 1
ATOM 681 C C . GLN A 1 89 ? -2.153 -10.404 8.161 1.00 93.88 89 GLN A C 1
ATOM 683 O O . GLN A 1 89 ? -3.219 -11.009 8.230 1.00 93.88 89 GLN A O 1
ATOM 688 N N . LEU A 1 90 ? -1.889 -9.529 7.186 1.00 93.12 90 LEU A N 1
ATOM 689 C CA . LEU A 1 90 ? -2.818 -9.256 6.087 1.00 93.12 90 LEU A CA 1
ATOM 690 C C . LEU A 1 90 ? -2.876 -10.420 5.099 1.00 93.12 90 LEU A C 1
ATOM 692 O O . LEU A 1 90 ? -1.871 -11.113 4.880 1.00 93.12 90 LEU A O 1
ATOM 696 N N . CYS A 1 91 ? -4.021 -10.573 4.436 1.00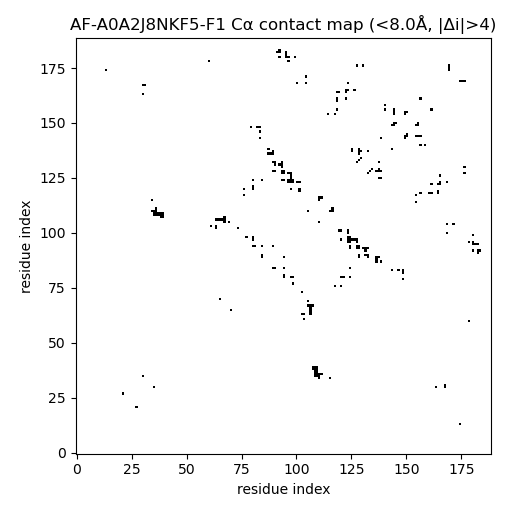 90.88 91 CYS A N 1
ATOM 697 C CA . CYS A 1 91 ? -4.207 -11.615 3.438 1.00 90.88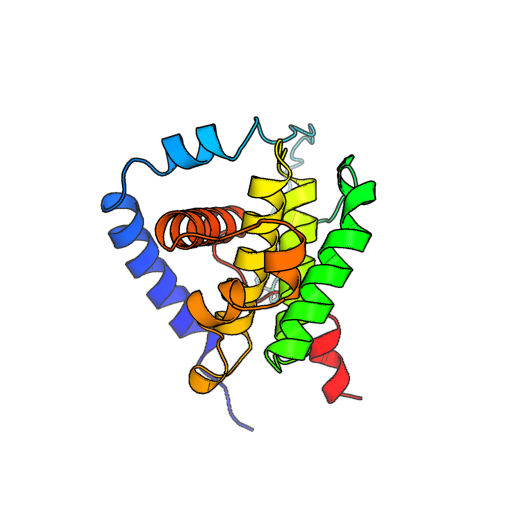 91 CYS A CA 1
ATOM 698 C C . CYS A 1 91 ? -3.312 -11.394 2.190 1.00 90.88 91 CYS A C 1
ATOM 700 O O . CYS A 1 91 ? -2.881 -10.268 1.891 1.00 90.88 91 CYS A O 1
ATOM 702 N N . PRO A 1 92 ? -3.003 -12.456 1.417 1.00 91.31 92 PRO A N 1
ATOM 703 C CA . PRO A 1 92 ? -2.213 -12.330 0.190 1.00 91.31 92 PRO A CA 1
ATOM 704 C C . PRO A 1 92 ? -2.850 -11.402 -0.853 1.00 91.31 92 PRO A C 1
ATOM 706 O O . PRO A 1 92 ? -2.128 -10.654 -1.517 1.00 91.31 92 PRO A O 1
ATOM 709 N N . ALA A 1 93 ? -4.185 -11.404 -0.964 1.00 89.62 93 ALA A N 1
ATOM 710 C CA . ALA A 1 93 ? -4.922 -10.542 -1.886 1.00 89.62 93 ALA A CA 1
ATOM 711 C C . ALA A 1 93 ? -4.667 -9.053 -1.592 1.00 89.62 93 ALA A C 1
ATOM 713 O O . ALA A 1 93 ? -4.243 -8.327 -2.495 1.00 89.62 93 ALA A O 1
ATOM 714 N N . ALA A 1 94 ? -4.769 -8.628 -0.325 1.00 92.81 94 ALA A N 1
ATOM 715 C CA . ALA A 1 94 ? -4.462 -7.264 0.112 1.00 92.81 94 ALA A CA 1
ATOM 716 C C . ALA A 1 94 ? -3.021 -6.860 -0.232 1.00 92.81 94 ALA A C 1
ATOM 718 O O . ALA A 1 94 ? -2.774 -5.778 -0.768 1.00 92.81 94 ALA A O 1
ATOM 719 N N . ARG A 1 95 ? -2.045 -7.742 0.024 1.00 94.69 95 ARG A N 1
ATOM 720 C CA . ARG A 1 95 ? -0.633 -7.485 -0.307 1.00 94.69 95 ARG A CA 1
ATOM 721 C C . ARG A 1 95 ? -0.434 -7.287 -1.806 1.00 94.69 95 ARG A C 1
ATOM 723 O O . ARG A 1 95 ? 0.253 -6.354 -2.222 1.00 94.69 95 ARG A O 1
ATOM 730 N N . HIS A 1 96 ? -1.016 -8.164 -2.617 1.00 93.62 96 HIS A N 1
ATOM 731 C CA . HIS A 1 96 ? -0.867 -8.116 -4.068 1.00 93.62 96 HIS A CA 1
ATOM 732 C C . HIS A 1 96 ? -1.568 -6.889 -4.654 1.00 93.62 96 HIS A C 1
ATOM 734 O O . HIS A 1 96 ? -1.006 -6.232 -5.532 1.00 93.62 96 HIS A O 1
ATOM 740 N N . LEU A 1 97 ? -2.745 -6.533 -4.132 1.00 93.31 97 LEU A N 1
ATOM 741 C CA . LEU A 1 97 ? -3.448 -5.315 -4.516 1.00 93.31 97 LEU A CA 1
ATOM 742 C C . LEU A 1 97 ? -2.625 -4.073 -4.145 1.00 93.31 97 LEU A C 1
ATOM 744 O O . LEU A 1 97 ? -2.451 -3.190 -4.978 1.00 93.31 97 LEU A O 1
ATOM 748 N N . ALA A 1 98 ? -2.023 -4.026 -2.954 1.00 96.12 98 ALA A N 1
ATOM 749 C CA . ALA A 1 98 ? -1.156 -2.919 -2.550 1.00 96.12 98 ALA A CA 1
ATOM 750 C C . ALA A 1 98 ? 0.038 -2.722 -3.502 1.00 96.12 98 ALA A C 1
ATOM 752 O O . ALA A 1 98 ? 0.329 -1.592 -3.901 1.00 96.12 98 ALA A O 1
ATOM 753 N N . VAL A 1 99 ? 0.705 -3.814 -3.900 1.00 94.00 99 VAL A N 1
ATOM 754 C CA . VAL A 1 99 ? 1.805 -3.781 -4.880 1.00 94.00 99 VAL A CA 1
ATOM 755 C C . VAL A 1 99 ? 1.306 -3.304 -6.244 1.00 94.00 99 VAL A C 1
ATOM 757 O O . VAL A 1 99 ? 1.926 -2.429 -6.845 1.00 94.00 99 VAL A O 1
ATOM 760 N N . TYR A 1 100 ? 0.157 -3.810 -6.705 1.00 92.25 100 TYR A N 1
ATOM 761 C CA . TYR A 1 100 ? -0.458 -3.375 -7.959 1.00 92.25 100 TYR A CA 1
ATOM 762 C C . TYR A 1 100 ? -0.732 -1.864 -7.956 1.00 92.25 100 TYR A C 1
ATOM 764 O O . TYR A 1 100 ? -0.367 -1.163 -8.905 1.00 92.25 100 TYR A O 1
ATOM 772 N N . LEU A 1 101 ? -1.351 -1.352 -6.887 1.00 93.56 101 LEU A N 1
ATOM 773 C CA . LEU A 1 101 ? -1.671 0.067 -6.743 1.00 93.56 101 LEU A CA 1
ATOM 774 C C . LEU A 1 101 ? -0.401 0.924 -6.740 1.00 93.56 101 LEU A C 1
ATOM 776 O O . LEU A 1 101 ? -0.340 1.930 -7.449 1.00 93.56 101 LEU A O 1
ATOM 780 N N . LEU A 1 102 ? 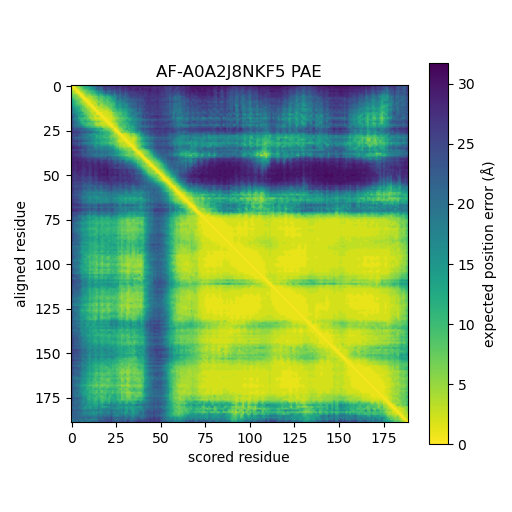0.624 0.510 -5.991 1.00 94.06 102 LEU A N 1
ATOM 781 C CA . LEU A 1 102 ? 1.903 1.212 -5.932 1.00 94.06 102 LEU A CA 1
ATOM 782 C C . LEU A 1 102 ? 2.568 1.287 -7.314 1.00 94.06 102 LEU A C 1
ATOM 784 O O . LEU A 1 102 ? 2.920 2.378 -7.763 1.00 94.06 102 LEU A O 1
ATOM 788 N N . ASP A 1 103 ? 2.685 0.154 -8.007 1.00 90.38 103 ASP A N 1
ATOM 789 C CA . ASP A 1 103 ? 3.345 0.062 -9.311 1.00 90.38 103 ASP A CA 1
ATOM 790 C C . ASP A 1 103 ? 2.690 0.984 -10.344 1.00 90.38 103 ASP A C 1
ATOM 792 O O . ASP A 1 103 ? 3.359 1.785 -11.001 1.00 90.38 103 ASP A O 1
ATOM 796 N N . HIS A 1 104 ? 1.362 0.933 -10.451 1.00 89.00 104 HIS A N 1
ATOM 797 C CA . HIS A 1 104 ? 0.625 1.740 -11.421 1.00 89.00 104 HIS A CA 1
ATOM 798 C C . HIS A 1 104 ? 0.603 3.224 -11.062 1.00 89.00 104 HIS A C 1
ATOM 800 O O . HIS A 1 104 ? 0.549 4.070 -11.960 1.00 89.00 104 HIS A O 1
ATOM 806 N N . PHE A 1 105 ? 0.632 3.557 -9.771 1.00 89.94 105 PHE A N 1
ATOM 807 C CA . PHE A 1 105 ? 0.736 4.942 -9.336 1.00 89.94 105 PHE A CA 1
ATOM 808 C C . PHE A 1 105 ? 2.122 5.514 -9.667 1.00 89.94 105 PHE A C 1
ATOM 810 O O . PHE A 1 105 ? 2.220 6.590 -10.257 1.00 89.94 105 PHE A O 1
ATOM 817 N N . MET A 1 106 ? 3.194 4.772 -9.378 1.00 88.94 106 MET A N 1
ATOM 818 C CA . MET A 1 106 ? 4.571 5.173 -9.695 1.00 88.94 106 MET A CA 1
ATOM 819 C C . MET A 1 106 ? 4.844 5.267 -11.202 1.00 88.94 106 MET A C 1
ATOM 821 O O . MET A 1 106 ? 5.713 6.039 -11.616 1.00 88.94 106 MET A O 1
ATOM 825 N N . ASP A 1 107 ? 4.133 4.487 -12.021 1.00 86.50 107 ASP A N 1
ATOM 826 C CA . ASP A 1 107 ? 4.227 4.539 -13.485 1.00 86.50 107 ASP A CA 1
ATOM 827 C C . ASP A 1 107 ? 3.608 5.826 -14.054 1.00 86.50 107 ASP A C 1
ATOM 829 O O . ASP A 1 107 ? 4.201 6.497 -14.903 1.00 86.50 107 ASP A O 1
ATOM 833 N N . ARG A 1 108 ? 2.442 6.227 -13.530 1.00 83.25 108 ARG A N 1
ATOM 834 C CA . ARG A 1 108 ? 1.673 7.379 -14.030 1.00 83.25 108 ARG A CA 1
ATOM 835 C C . ARG A 1 108 ? 2.123 8.727 -13.470 1.00 83.25 108 ARG A C 1
ATOM 837 O O . ARG A 1 108 ? 1.987 9.745 -14.154 1.00 83.25 108 ARG A O 1
ATOM 844 N N . TYR A 1 109 ? 2.653 8.746 -12.251 1.00 83.69 109 TYR A N 1
ATOM 845 C CA . TYR A 1 109 ? 2.948 9.976 -11.521 1.00 83.69 109 TYR A CA 1
ATOM 846 C C . TYR A 1 109 ? 4.424 10.093 -11.148 1.00 83.69 109 TYR A C 1
ATOM 848 O O . TYR A 1 109 ? 5.139 9.103 -10.994 1.00 83.69 109 TYR A O 1
ATOM 856 N N . ASN A 1 110 ? 4.897 11.333 -11.012 1.00 81.12 110 ASN A N 1
ATOM 857 C CA . ASN A 1 110 ? 6.259 11.603 -10.576 1.00 81.12 110 ASN A CA 1
ATOM 858 C C . ASN A 1 110 ? 6.284 11.885 -9.070 1.00 81.12 110 ASN A C 1
ATOM 860 O O . ASN A 1 110 ? 5.924 12.981 -8.643 1.00 81.12 110 ASN A O 1
ATOM 864 N N . VAL A 1 111 ? 6.708 10.900 -8.277 1.00 83.62 111 VAL A N 1
ATOM 865 C CA . VAL A 1 111 ? 6.909 11.055 -6.829 1.00 83.62 111 VAL A CA 1
ATOM 866 C C . VAL A 1 111 ? 8.329 11.556 -6.591 1.00 83.62 111 VAL A C 1
ATOM 868 O O . VAL A 1 111 ? 9.294 10.872 -6.926 1.00 83.62 111 VAL A O 1
ATOM 871 N N . THR A 1 112 ? 8.459 12.768 -6.055 1.00 78.19 112 THR A N 1
ATOM 872 C CA . THR A 1 112 ? 9.738 13.494 -6.026 1.00 78.19 112 THR A CA 1
ATOM 873 C C . THR A 1 112 ? 10.554 13.244 -4.764 1.00 78.19 112 THR A C 1
ATOM 875 O O . THR A 1 112 ? 11.777 13.348 -4.808 1.00 78.19 112 THR A O 1
ATOM 878 N N . THR A 1 113 ? 9.914 12.894 -3.644 1.00 86.31 113 THR A N 1
ATOM 879 C CA . THR A 1 113 ? 10.603 12.693 -2.359 1.00 86.31 113 THR A CA 1
ATOM 880 C C . THR A 1 113 ? 10.439 11.272 -1.826 1.00 86.31 113 THR A C 1
ATOM 882 O O . THR A 1 113 ? 9.391 10.644 -1.990 1.00 86.31 113 THR A O 1
ATOM 885 N N . SER A 1 114 ? 11.463 10.771 -1.127 1.00 87.06 114 SER A N 1
ATOM 886 C CA . SER A 1 114 ? 11.419 9.460 -0.465 1.00 87.06 114 SER A CA 1
ATOM 887 C C . SER A 1 114 ? 10.267 9.373 0.536 1.00 87.06 114 SER A C 1
ATOM 889 O O . SER A 1 114 ? 9.525 8.395 0.522 1.00 87.06 114 SER A O 1
ATOM 891 N N . LYS A 1 115 ? 10.055 10.425 1.342 1.00 89.56 115 LYS A N 1
ATOM 892 C CA . LYS A 1 115 ? 8.942 10.510 2.297 1.00 89.56 115 LYS A CA 1
ATOM 893 C C . LYS A 1 115 ? 7.588 10.330 1.606 1.00 89.56 115 LYS A C 1
ATOM 895 O O . LYS A 1 115 ? 6.790 9.523 2.066 1.00 89.56 115 LYS A O 1
ATOM 900 N N . GLN A 1 116 ? 7.335 11.032 0.498 1.00 90.50 116 GLN A N 1
ATOM 901 C CA . GLN A 1 116 ? 6.083 10.870 -0.250 1.00 90.50 116 GLN A CA 1
ATOM 902 C C . GLN A 1 116 ? 5.922 9.448 -0.783 1.00 90.50 116 GLN A C 1
ATOM 904 O O . GLN A 1 116 ? 4.811 8.929 -0.777 1.00 90.50 116 GLN A O 1
ATOM 909 N N . LEU A 1 117 ? 7.008 8.804 -1.215 1.00 90.75 117 LEU A N 1
ATOM 910 C CA . LEU A 1 117 ? 6.948 7.436 -1.720 1.00 90.75 117 LEU A CA 1
ATOM 911 C C . LEU A 1 117 ? 6.621 6.423 -0.612 1.00 90.75 117 LEU A C 1
ATOM 913 O O . LEU A 1 117 ? 5.798 5.539 -0.834 1.00 90.75 117 LEU A O 1
ATOM 917 N N . TYR A 1 118 ? 7.164 6.604 0.597 1.00 93.75 118 TYR A N 1
ATOM 918 C CA . TYR A 1 118 ? 6.739 5.845 1.781 1.00 93.75 118 TYR A CA 1
ATOM 919 C C . TYR A 1 118 ? 5.272 6.083 2.122 1.00 93.75 118 TYR A C 1
ATOM 921 O O . TYR A 1 118 ? 4.540 5.124 2.354 1.00 93.75 118 TYR A O 1
ATOM 929 N N . THR A 1 119 ? 4.831 7.344 2.119 1.00 95.06 119 THR A N 1
ATOM 930 C CA . THR A 1 119 ? 3.425 7.692 2.337 1.00 95.06 119 THR A CA 1
ATOM 931 C C . THR A 1 119 ? 2.527 6.979 1.328 1.00 95.06 119 THR A C 1
ATOM 933 O O . THR A 1 119 ? 1.580 6.320 1.736 1.00 95.06 119 THR A O 1
ATOM 936 N N . VAL A 1 120 ? 2.859 7.026 0.034 1.00 95.19 120 VAL A N 1
ATOM 937 C CA . VAL A 1 120 ? 2.116 6.333 -1.029 1.00 95.19 120 VAL A CA 1
ATOM 938 C C . VAL A 1 120 ? 2.102 4.823 -0.808 1.00 95.19 120 VAL A C 1
ATOM 940 O O . VAL A 1 120 ? 1.030 4.233 -0.842 1.00 95.19 120 VAL A O 1
ATOM 943 N N . ALA A 1 121 ? 3.250 4.197 -0.537 1.00 95.56 121 ALA A N 1
ATOM 944 C CA . ALA A 1 121 ? 3.324 2.755 -0.316 1.00 95.56 121 ALA A CA 1
ATOM 945 C C . ALA A 1 121 ? 2.455 2.318 0.875 1.00 95.56 121 ALA A C 1
ATOM 947 O O . ALA A 1 121 ? 1.603 1.441 0.737 1.00 95.56 121 ALA A O 1
ATOM 948 N N . VAL A 1 122 ? 2.604 2.970 2.030 1.00 96.25 122 VAL A N 1
ATOM 949 C CA . VAL A 1 122 ? 1.810 2.658 3.226 1.00 96.25 122 VAL A CA 1
ATOM 950 C C . VAL A 1 122 ? 0.316 2.902 2.985 1.00 96.25 122 VAL A C 1
ATOM 952 O O . VAL A 1 122 ? -0.506 2.080 3.389 1.00 96.25 122 VAL A O 1
ATOM 955 N N . SER A 1 123 ? -0.049 3.980 2.286 1.00 96.88 123 SER A N 1
ATOM 956 C CA . SER A 1 123 ? -1.439 4.239 1.898 1.00 96.88 123 SER A CA 1
ATOM 957 C C . SER A 1 123 ? -1.992 3.177 0.946 1.00 96.88 123 SER A C 1
ATOM 959 O O . SER A 1 123 ? -3.132 2.766 1.128 1.00 96.88 123 SER A O 1
ATOM 961 N N . CYS A 1 124 ? -1.211 2.679 -0.021 1.00 96.81 124 CYS A N 1
ATOM 962 C CA . CYS A 1 124 ? -1.626 1.559 -0.871 1.00 96.81 124 CYS A CA 1
ATOM 963 C C . CYS A 1 124 ? -1.928 0.307 -0.040 1.00 96.81 124 CYS A C 1
ATOM 965 O O . CYS A 1 124 ? -2.928 -0.357 -0.296 1.00 96.81 124 CYS A O 1
ATOM 967 N N . LEU A 1 125 ? -1.100 0.001 0.967 1.00 97.12 125 LEU A N 1
ATOM 968 C CA . LEU A 1 125 ? -1.306 -1.155 1.842 1.00 97.12 125 LEU A CA 1
ATOM 969 C C . LEU A 1 125 ? -2.584 -1.038 2.672 1.00 97.12 125 LEU A C 1
ATOM 971 O O . LEU A 1 125 ? -3.365 -1.982 2.723 1.00 97.12 125 LEU A O 1
ATOM 975 N N . LEU A 1 126 ? -2.793 0.119 3.301 1.00 95.62 126 LEU A N 1
ATOM 976 C CA . LEU A 1 126 ? -3.966 0.380 4.136 1.00 95.62 126 LEU A CA 1
ATOM 977 C C . LEU A 1 126 ? -5.260 0.440 3.325 1.00 95.62 126 LEU A C 1
ATOM 979 O O . LEU A 1 126 ? -6.304 -0.008 3.789 1.00 95.62 126 LEU A O 1
ATOM 983 N N . LEU A 1 127 ? -5.201 0.980 2.109 1.00 94.56 127 LEU A N 1
ATOM 984 C CA . LEU A 1 127 ? -6.348 1.002 1.215 1.00 94.56 127 LEU A CA 1
ATOM 985 C C . LEU A 1 127 ? -6.699 -0.407 0.724 1.00 94.56 127 LEU A C 1
ATOM 987 O O . LEU A 1 127 ? -7.873 -0.760 0.681 1.00 94.56 127 LEU A O 1
ATOM 991 N N . ALA A 1 128 ? -5.689 -1.214 0.389 1.00 94.88 128 ALA A N 1
ATOM 992 C CA . ALA A 1 128 ? -5.885 -2.590 -0.044 1.00 94.88 128 ALA A CA 1
ATOM 993 C C . ALA A 1 128 ? -6.400 -3.493 1.084 1.00 94.88 128 ALA A C 1
ATOM 995 O O . ALA A 1 128 ? -7.299 -4.290 0.843 1.00 94.88 128 ALA A O 1
ATOM 996 N N . SER A 1 129 ? -5.906 -3.344 2.319 1.00 94.38 129 SER A N 1
ATOM 997 C CA . SER A 1 129 ? -6.437 -4.102 3.460 1.00 94.38 129 SER A CA 1
ATOM 998 C C . SER A 1 129 ? -7.888 -3.738 3.765 1.00 94.38 129 SER A C 1
ATOM 1000 O O . SER A 1 129 ? -8.699 -4.624 3.980 1.00 94.38 129 SER A O 1
ATOM 1002 N N . LYS A 1 130 ? -8.266 -2.454 3.696 1.00 92.50 130 LYS A N 1
ATOM 1003 C CA . LYS A 1 130 ? -9.677 -2.037 3.817 1.00 92.50 130 LYS A CA 1
ATOM 1004 C C . LYS A 1 130 ? -10.589 -2.649 2.750 1.00 92.50 130 LYS A C 1
ATOM 1006 O O . LYS A 1 130 ? -11.798 -2.680 2.952 1.00 92.50 130 LYS A O 1
ATOM 1011 N N . PHE A 1 131 ? -10.032 -3.034 1.603 1.00 90.62 131 PHE A N 1
ATOM 1012 C CA . PHE A 1 131 ? -10.790 -3.565 0.475 1.00 90.62 131 PHE A CA 1
ATOM 1013 C C . PHE A 1 131 ? -10.882 -5.099 0.488 1.00 90.62 131 PHE A C 1
ATOM 1015 O O . PHE A 1 131 ? -11.958 -5.631 0.237 1.00 90.62 131 PHE A O 1
ATOM 1022 N N . GLU A 1 132 ? -9.779 -5.788 0.785 1.00 89.12 132 GLU A N 1
ATOM 1023 C CA . GLU A 1 132 ? -9.659 -7.254 0.682 1.00 89.12 132 GLU A CA 1
ATOM 1024 C C . GLU A 1 132 ? -9.784 -7.987 2.027 1.00 89.12 132 GLU A C 1
ATOM 1026 O O . GLU A 1 132 ? -10.183 -9.149 2.064 1.00 89.12 132 GLU A O 1
ATOM 1031 N N . ASP A 1 133 ? -9.400 -7.348 3.136 1.00 88.06 133 ASP A N 1
ATOM 1032 C CA . ASP A 1 133 ? -9.406 -7.968 4.463 1.00 88.06 133 ASP A CA 1
ATOM 1033 C C . ASP A 1 133 ? -10.696 -7.664 5.236 1.00 88.06 133 ASP A C 1
ATOM 1035 O O . ASP A 1 133 ? -11.459 -6.741 4.938 1.00 88.06 133 ASP A O 1
ATOM 1039 N N . ARG A 1 134 ? -10.934 -8.459 6.284 1.00 80.25 134 ARG A N 1
ATOM 1040 C CA . ARG A 1 134 ? -12.027 -8.213 7.231 1.00 80.25 134 ARG A CA 1
ATOM 1041 C C . ARG A 1 134 ? -11.737 -6.957 8.051 1.00 80.25 134 ARG A C 1
ATOM 1043 O O . ARG A 1 134 ? -10.587 -6.690 8.392 1.00 80.25 134 ARG A O 1
ATOM 1050 N N . GLU A 1 135 ? -12.782 -6.222 8.424 1.00 78.19 135 GLU A N 1
ATOM 1051 C CA . GLU A 1 135 ? -12.663 -4.944 9.144 1.00 78.19 135 GLU A CA 1
ATOM 1052 C C . GLU A 1 135 ? -11.816 -5.042 10.427 1.00 78.19 135 GLU A C 1
ATOM 1054 O O . GLU A 1 135 ? -11.034 -4.140 10.726 1.00 78.19 135 GLU A O 1
ATOM 1059 N N . ASP A 1 136 ? -11.911 -6.158 11.152 1.00 82.38 136 ASP A N 1
ATOM 1060 C CA . ASP A 1 136 ? -11.160 -6.437 12.377 1.00 82.38 136 ASP A CA 1
ATOM 1061 C C . ASP A 1 136 ? -9.659 -6.692 12.151 1.00 82.38 136 ASP A C 1
ATOM 1063 O O . ASP A 1 136 ? -8.858 -6.495 13.066 1.00 82.38 136 ASP A O 1
ATOM 1067 N N . HIS A 1 137 ? -9.265 -7.057 10.929 1.00 83.06 137 HIS A N 1
ATOM 1068 C CA . HIS A 1 137 ? -7.876 -7.288 10.528 1.00 83.06 137 HIS A CA 1
ATOM 1069 C C . HIS A 1 137 ? -7.203 -6.053 9.912 1.00 83.06 137 HIS A C 1
ATOM 1071 O O . HIS A 1 137 ? -5.987 -6.050 9.718 1.00 83.06 137 HIS A O 1
ATOM 1077 N N . VAL A 1 138 ? -7.953 -4.985 9.619 1.00 89.75 138 VAL A N 1
ATOM 1078 C CA . VAL A 1 138 ? -7.396 -3.767 9.019 1.00 89.75 138 VAL A CA 1
ATOM 1079 C C . VAL A 1 138 ? -6.496 -3.041 10.034 1.00 89.75 138 VAL A C 1
ATOM 1081 O O . VAL A 1 138 ? -6.985 -2.534 11.049 1.00 89.75 138 VAL A O 1
ATOM 1084 N N . PRO A 1 139 ? -5.178 -2.910 9.779 1.00 91.25 139 PRO A N 1
ATOM 1085 C CA . PRO A 1 139 ? -4.265 -2.285 10.719 1.00 91.25 139 PRO A CA 1
ATOM 1086 C C . PRO A 1 139 ? -4.550 -0.791 10.838 1.00 91.25 139 PRO A C 1
ATOM 1088 O O . PRO A 1 139 ? -4.777 -0.077 9.858 1.00 91.25 139 PRO A O 1
ATOM 1091 N N . LYS A 1 140 ? -4.492 -0.290 12.071 1.00 90.00 140 LYS A N 1
ATOM 1092 C CA . LYS A 1 140 ? -4.638 1.141 12.356 1.00 90.00 140 LYS A CA 1
ATOM 1093 C C . LYS A 1 140 ? -3.339 1.881 12.041 1.00 90.00 140 LYS A C 1
ATOM 1095 O O . LYS A 1 140 ? -2.248 1.323 12.137 1.00 90.00 140 LYS A O 1
ATOM 1100 N N . LEU A 1 141 ? -3.439 3.181 11.756 1.00 91.56 141 LEU A N 1
ATOM 1101 C CA . LEU A 1 141 ? -2.268 4.032 11.507 1.00 91.56 141 LEU A CA 1
ATOM 1102 C C . LEU A 1 141 ? -1.223 3.949 12.634 1.00 91.56 141 LEU A C 1
ATOM 1104 O O . LEU A 1 141 ? -0.026 3.911 12.373 1.00 91.56 141 LEU A O 1
ATOM 1108 N N . GLU A 1 142 ? -1.679 3.920 13.885 1.00 90.81 142 GLU A N 1
ATOM 1109 C CA . GLU A 1 142 ? -0.806 3.841 15.060 1.00 90.81 142 GLU A CA 1
ATOM 1110 C C . GLU A 1 142 ? -0.008 2.532 15.080 1.00 90.81 142 GLU A C 1
ATOM 1112 O O . GLU A 1 142 ? 1.199 2.558 15.311 1.00 90.81 142 GLU A O 1
ATOM 1117 N N . GLN A 1 143 ? -0.646 1.411 14.728 1.00 90.75 143 GLN A N 1
ATOM 1118 C CA . GLN A 1 143 ? 0.019 0.116 14.589 1.00 90.75 143 GLN A CA 1
ATOM 1119 C C . GLN A 1 143 ? 1.096 0.170 13.503 1.00 90.75 143 GLN A C 1
ATOM 1121 O O . GLN A 1 143 ? 2.222 -0.254 13.745 1.00 90.75 143 GLN A O 1
ATOM 1126 N N . ILE A 1 144 ? 0.795 0.766 12.346 1.00 92.81 144 ILE A N 1
ATOM 1127 C CA . ILE A 1 144 ? 1.769 0.928 11.260 1.00 92.81 144 ILE A CA 1
ATOM 1128 C C . ILE A 1 144 ? 2.968 1.779 11.700 1.00 92.81 144 ILE A C 1
ATOM 1130 O O . ILE A 1 144 ? 4.112 1.346 11.552 1.00 92.81 144 ILE A O 1
ATOM 1134 N N . ASN A 1 145 ? 2.728 2.948 12.297 1.00 91.94 145 ASN A N 1
ATOM 1135 C CA . ASN A 1 145 ? 3.790 3.843 12.769 1.00 91.94 145 ASN A CA 1
ATOM 1136 C C . ASN A 1 145 ? 4.639 3.233 13.893 1.00 91.94 145 ASN A C 1
ATOM 1138 O O . ASN A 1 145 ? 5.809 3.577 14.026 1.00 91.94 145 ASN A O 1
ATOM 1142 N N . SER A 1 146 ? 4.069 2.328 14.693 1.00 89.44 146 SER A N 1
ATOM 1143 C CA . SER A 1 146 ? 4.799 1.625 15.754 1.00 89.44 146 SER A CA 1
ATOM 1144 C C . SER A 1 146 ? 5.737 0.526 15.237 1.00 89.44 146 SER A C 1
ATOM 1146 O O . SER A 1 146 ? 6.563 0.014 15.993 1.00 89.44 146 SER A O 1
ATOM 1148 N N . THR A 1 147 ? 5.647 0.152 13.954 1.00 89.50 147 THR A N 1
ATOM 1149 C CA . THR A 1 147 ? 6.492 -0.912 13.403 1.00 89.50 147 THR A CA 1
ATOM 1150 C C . THR A 1 147 ? 7.963 -0.502 13.350 1.00 89.50 147 THR A C 1
ATOM 1152 O O . THR A 1 147 ? 8.328 0.586 12.896 1.00 89.50 147 THR A O 1
ATOM 1155 N N . ARG A 1 148 ? 8.847 -1.438 13.723 1.00 85.88 148 ARG A N 1
ATOM 1156 C CA . ARG A 1 148 ? 10.304 -1.254 13.602 1.00 85.88 148 ARG A CA 1
ATOM 1157 C C . ARG A 1 148 ? 10.749 -0.986 12.157 1.00 85.88 148 ARG A C 1
ATOM 1159 O O . ARG A 1 148 ? 11.770 -0.346 11.919 1.00 85.88 148 ARG A O 1
ATOM 1166 N N . ILE A 1 149 ? 9.968 -1.478 11.196 1.00 86.31 149 ILE A N 1
ATOM 1167 C CA . ILE A 1 149 ? 10.206 -1.321 9.761 1.00 86.31 149 ILE A CA 1
ATOM 1168 C C . ILE A 1 149 ? 10.226 0.169 9.400 1.00 86.31 149 ILE A C 1
ATOM 1170 O O . ILE A 1 149 ? 11.196 0.630 8.805 1.00 86.31 149 ILE A O 1
ATOM 1174 N N . LEU A 1 150 ? 9.219 0.939 9.826 1.00 84.56 150 LEU A N 1
ATOM 1175 C CA . LEU A 1 150 ? 9.146 2.375 9.538 1.00 84.56 150 LEU A CA 1
ATOM 1176 C C . LEU A 1 150 ? 10.054 3.212 10.443 1.00 84.56 150 LEU A C 1
ATOM 1178 O O . LEU A 1 150 ? 10.661 4.175 9.968 1.00 84.56 150 LEU A O 1
ATOM 1182 N N . SER A 1 151 ? 10.223 2.821 11.711 1.00 80.69 151 SER A N 1
ATOM 1183 C CA . SER A 1 151 ? 11.112 3.549 12.623 1.00 80.69 151 SER A CA 1
ATOM 1184 C C . SER A 1 151 ? 12.576 3.498 12.175 1.00 80.69 151 SER A C 1
ATOM 1186 O O . SER A 1 151 ? 13.275 4.503 12.270 1.00 80.69 151 SER A O 1
ATOM 1188 N N . SER A 1 152 ? 13.018 2.385 11.574 1.00 83.56 152 SER A N 1
ATOM 1189 C CA . SER A 1 152 ? 14.358 2.269 10.973 1.00 83.56 152 SER A CA 1
ATOM 1190 C C . SER A 1 152 ? 14.618 3.268 9.838 1.00 83.56 152 SER A C 1
ATOM 1192 O O . SER A 1 152 ? 15.767 3.563 9.523 1.00 83.56 152 SER A O 1
ATOM 1194 N N . GLN A 1 153 ? 13.552 3.806 9.243 1.00 83.31 153 GLN A N 1
ATOM 1195 C CA . GLN A 1 153 ? 13.592 4.739 8.120 1.00 83.31 153 GLN A CA 1
ATOM 1196 C C . GLN A 1 153 ? 13.329 6.186 8.556 1.00 83.31 153 GLN A C 1
ATOM 1198 O O . GLN A 1 153 ? 13.187 7.062 7.703 1.00 83.31 153 GLN A O 1
ATOM 1203 N N . ASN A 1 154 ? 13.240 6.446 9.871 1.00 85.94 154 ASN A N 1
ATOM 1204 C CA . ASN A 1 154 ? 12.833 7.733 10.449 1.00 85.94 154 ASN A CA 1
ATOM 1205 C C . ASN A 1 154 ? 11.533 8.277 9.827 1.00 85.94 154 ASN A C 1
ATOM 1207 O O . ASN A 1 154 ? 11.366 9.485 9.643 1.00 85.94 154 ASN A O 1
ATOM 1211 N N . PHE A 1 155 ? 10.621 7.373 9.465 1.00 90.12 155 PHE A N 1
ATOM 1212 C CA . PHE A 1 155 ? 9.368 7.708 8.809 1.00 90.12 155 PHE A CA 1
ATOM 1213 C C . PHE A 1 155 ? 8.197 7.553 9.778 1.00 90.12 155 PHE A C 1
ATOM 1215 O O . PHE A 1 155 ? 7.986 6.486 10.351 1.00 90.12 155 PHE A O 1
ATOM 1222 N N . THR A 1 156 ? 7.394 8.609 9.884 1.00 90.75 156 THR A N 1
ATOM 1223 C CA . THR A 1 156 ? 6.133 8.617 10.629 1.00 90.75 156 THR A CA 1
ATOM 1224 C C . THR A 1 156 ? 5.053 9.213 9.745 1.00 90.75 156 THR A C 1
ATOM 1226 O O . THR A 1 156 ? 5.230 10.302 9.195 1.00 90.75 156 THR A O 1
ATOM 1229 N N . LEU A 1 157 ? 3.927 8.513 9.626 1.00 93.12 157 LEU A N 1
ATOM 1230 C CA . LEU A 1 157 ? 2.796 8.943 8.817 1.00 93.12 157 LEU A CA 1
ATOM 1231 C C . LEU A 1 157 ? 1.730 9.617 9.686 1.00 93.12 157 LEU A C 1
ATOM 1233 O O . LEU A 1 157 ? 1.252 9.045 10.664 1.00 93.12 157 LEU A O 1
ATOM 1237 N N . THR A 1 158 ? 1.311 10.830 9.335 1.00 93.94 158 THR A N 1
ATOM 1238 C CA . THR A 1 158 ? 0.208 11.503 10.040 1.00 93.94 158 THR A CA 1
ATOM 1239 C C . THR A 1 158 ? -1.160 11.091 9.486 1.00 93.94 158 THR A C 1
ATOM 1241 O O . THR A 1 158 ? -1.291 10.715 8.321 1.00 93.94 158 THR A O 1
ATOM 1244 N N . LYS A 1 159 ? -2.224 11.229 10.297 1.00 91.31 159 LYS A N 1
ATOM 1245 C CA . LYS A 1 159 ? -3.616 10.965 9.862 1.00 91.31 159 LYS A CA 1
ATOM 1246 C C . LYS A 1 159 ? -4.004 11.805 8.639 1.00 91.31 159 LYS A C 1
ATOM 1248 O O . LYS A 1 159 ? -4.674 11.310 7.739 1.00 91.31 159 LYS A O 1
ATOM 1253 N N . LYS A 1 160 ? -3.552 13.064 8.599 1.00 90.50 160 LYS A N 1
ATOM 1254 C CA . LYS A 1 160 ? -3.813 13.995 7.495 1.00 90.50 160 LYS A CA 1
ATOM 1255 C C . LYS A 1 160 ? -3.126 13.551 6.204 1.00 90.50 160 LYS A C 1
ATOM 1257 O O . LYS A 1 160 ? -3.774 13.538 5.164 1.00 90.50 160 LYS A O 1
ATOM 1262 N N . GLU A 1 161 ? -1.845 13.183 6.274 1.00 92.94 161 GLU A N 1
ATOM 1263 C CA . GLU A 1 161 ? -1.101 12.669 5.117 1.00 92.94 161 GLU A CA 1
ATOM 1264 C C . GLU A 1 161 ? -1.754 11.388 4.594 1.00 92.94 161 GLU A C 1
ATOM 1266 O O . GLU A 1 161 ? -2.089 11.332 3.414 1.00 92.94 161 GLU A O 1
ATOM 1271 N N . LEU A 1 162 ? -2.044 10.427 5.482 1.00 93.88 162 LEU A N 1
ATOM 1272 C CA . LEU A 1 162 ? -2.705 9.173 5.121 1.00 93.88 162 LEU A CA 1
ATOM 1273 C C . LEU A 1 162 ? -4.018 9.418 4.367 1.00 93.88 162 LEU A C 1
ATOM 1275 O O . LEU A 1 162 ? -4.171 8.944 3.245 1.00 93.88 162 LEU A O 1
ATOM 1279 N N . LEU A 1 163 ? -4.938 10.189 4.956 1.00 91.56 163 LEU A N 1
ATOM 1280 C CA . LEU A 1 163 ? -6.243 10.462 4.350 1.00 91.56 163 LEU A CA 1
ATOM 1281 C C . LEU A 1 163 ? -6.095 11.138 2.984 1.00 91.56 163 LEU A C 1
ATOM 1283 O O . LEU A 1 163 ? -6.776 10.789 2.022 1.00 91.56 163 LEU A O 1
ATOM 1287 N N . SER A 1 164 ? -5.186 12.107 2.894 1.00 91.44 164 SER A N 1
ATOM 1288 C CA . SER A 1 164 ? -4.965 12.859 1.666 1.00 91.44 164 SER A CA 1
ATOM 1289 C C . SER A 1 164 ? -4.416 11.989 0.531 1.00 91.44 164 SER A C 1
ATOM 1291 O O . SER A 1 164 ? -4.823 12.141 -0.622 1.00 91.44 164 SER A O 1
ATOM 1293 N N . THR A 1 165 ? -3.538 11.041 0.856 1.00 93.50 165 THR A N 1
ATOM 1294 C CA . THR A 1 165 ? -2.936 10.128 -0.114 1.00 93.50 165 THR A CA 1
ATOM 1295 C C . THR A 1 165 ? -3.882 8.989 -0.490 1.00 93.50 165 THR A C 1
ATOM 1297 O O . THR A 1 165 ? -3.941 8.638 -1.664 1.00 93.50 165 THR A O 1
ATOM 1300 N N . GLU A 1 166 ? -4.688 8.465 0.440 1.00 93.88 166 GLU A N 1
ATOM 1301 C CA . GLU A 1 166 ? -5.746 7.492 0.120 1.00 93.88 166 GLU A CA 1
ATOM 1302 C C . GLU A 1 166 ? -6.763 8.070 -0.869 1.00 93.88 166 GLU A C 1
ATOM 1304 O O . GLU A 1 166 ? -7.102 7.419 -1.855 1.00 93.88 166 GLU A O 1
ATOM 1309 N N . LEU A 1 167 ? -7.197 9.317 -0.665 1.00 89.88 167 LEU A N 1
ATOM 1310 C CA . LEU A 1 167 ? -8.092 10.000 -1.601 1.00 89.88 167 LEU A CA 1
ATOM 1311 C C . LEU A 1 167 ? -7.448 10.185 -2.978 1.00 89.88 167 LEU A C 1
ATOM 1313 O O . LEU A 1 167 ? -8.092 9.943 -3.998 1.00 89.88 167 LEU A O 1
ATOM 1317 N N . LEU A 1 168 ? -6.172 10.577 -3.018 1.00 90.94 168 LEU A N 1
ATOM 1318 C CA . LEU A 1 168 ? -5.430 10.719 -4.268 1.00 90.94 168 LEU A CA 1
ATOM 1319 C C . LEU A 1 168 ? -5.323 9.387 -5.026 1.00 90.94 168 LEU A C 1
ATOM 1321 O O . LEU A 1 168 ? -5.530 9.358 -6.239 1.00 90.94 168 LEU A O 1
ATOM 1325 N N . LEU A 1 169 ? -5.028 8.293 -4.320 1.00 92.69 169 LEU A N 1
ATOM 1326 C CA . LEU A 1 169 ? -4.990 6.946 -4.887 1.00 92.69 169 LEU A CA 1
ATOM 1327 C C . LEU A 1 169 ? -6.366 6.554 -5.430 1.00 92.69 169 LEU A C 1
ATOM 1329 O O . LEU A 1 169 ? -6.484 6.194 -6.599 1.00 92.69 169 LEU A O 1
ATOM 1333 N N . LEU A 1 170 ? -7.424 6.702 -4.633 1.00 91.12 170 LEU A N 1
ATOM 1334 C CA . LEU A 1 170 ? -8.790 6.420 -5.071 1.00 91.12 170 LEU A CA 1
ATOM 1335 C C . LEU A 1 170 ? -9.149 7.202 -6.338 1.00 91.12 170 LEU A C 1
ATOM 1337 O O . LEU A 1 170 ? -9.666 6.622 -7.289 1.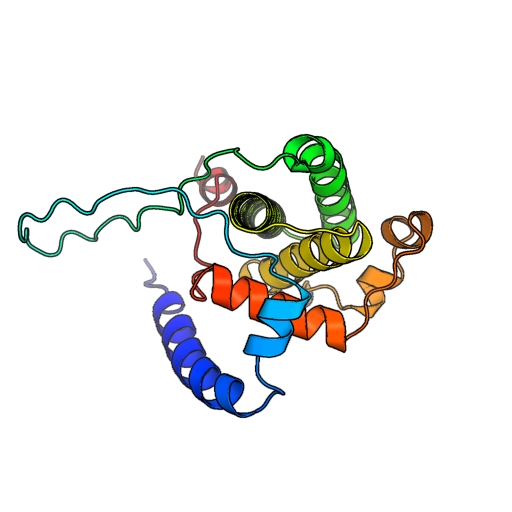00 91.12 170 LEU A O 1
ATOM 1341 N N . GLU A 1 171 ? -8.816 8.489 -6.428 1.00 88.69 171 GLU A N 1
ATOM 1342 C CA . GLU A 1 171 ? -9.011 9.245 -7.667 1.00 88.69 171 GLU A CA 1
ATOM 1343 C C . GLU A 1 171 ? -8.186 8.712 -8.844 1.00 88.69 171 GLU A C 1
ATOM 1345 O O . GLU A 1 171 ? -8.724 8.576 -9.945 1.00 88.69 171 GLU A O 1
ATOM 1350 N N . ALA A 1 172 ? -6.909 8.390 -8.627 1.00 88.38 172 ALA A N 1
ATOM 1351 C CA . ALA A 1 172 ? -6.012 7.866 -9.657 1.00 88.38 172 ALA A CA 1
ATOM 1352 C C . ALA A 1 172 ? -6.502 6.538 -10.262 1.00 88.38 172 ALA A C 1
ATOM 1354 O O . ALA A 1 172 ? -6.283 6.262 -11.447 1.00 88.38 172 ALA A O 1
ATOM 1355 N N . PHE A 1 173 ? -7.199 5.727 -9.466 1.00 87.94 173 PHE A N 1
ATOM 1356 C CA . PHE A 1 173 ? -7.818 4.471 -9.894 1.00 87.94 173 PHE A CA 1
ATOM 1357 C C . PHE A 1 173 ? -9.306 4.616 -10.229 1.00 87.94 173 PHE A C 1
ATOM 1359 O O . PHE A 1 173 ? -10.004 3.622 -10.399 1.00 87.94 173 PHE A O 1
ATOM 1366 N N . SER A 1 174 ? -9.822 5.844 -10.354 1.00 87.19 174 SER A N 1
ATOM 1367 C CA . SER A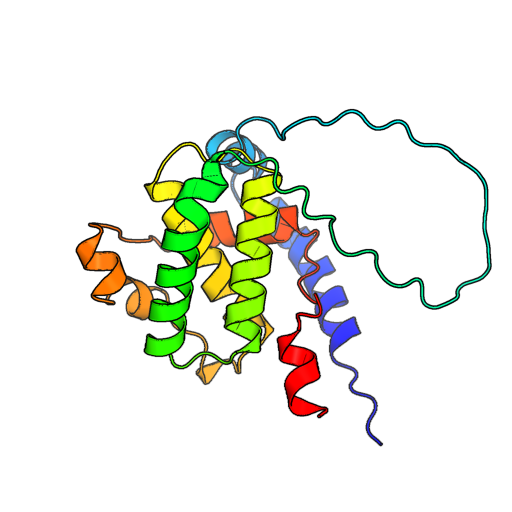 1 174 ? -11.249 6.101 -10.601 1.00 87.19 174 SER A CA 1
ATOM 1368 C C . SER A 1 174 ? -12.178 5.408 -9.591 1.00 87.19 174 SER A C 1
ATOM 1370 O O . SER A 1 174 ? -13.341 5.155 -9.897 1.00 87.19 174 SER A O 1
ATOM 1372 N N . TRP A 1 175 ? -11.683 5.171 -8.373 1.00 84.25 175 TRP A N 1
ATOM 1373 C CA . TRP A 1 175 ? -12.287 4.419 -7.270 1.00 84.25 175 TRP A CA 1
ATOM 1374 C C . TRP A 1 175 ? -12.612 2.963 -7.609 1.00 84.25 175 TRP A C 1
ATOM 1376 O O . TRP A 1 175 ? -13.410 2.334 -6.921 1.00 84.25 175 TRP A O 1
ATOM 1386 N N . ASN A 1 176 ? -12.005 2.429 -8.665 1.00 84.56 176 ASN A N 1
ATOM 1387 C CA . ASN A 1 176 ? -12.087 1.024 -8.996 1.00 84.56 176 ASN A CA 1
ATOM 1388 C C . ASN A 1 176 ? -10.886 0.293 -8.390 1.00 84.56 176 ASN A C 1
ATOM 1390 O O . ASN A 1 176 ? -9.790 0.322 -8.950 1.00 84.56 176 ASN A O 1
ATOM 1394 N N . LEU A 1 177 ? -11.111 -0.329 -7.233 1.00 84.75 177 LEU A N 1
ATOM 1395 C CA . LEU A 1 177 ? -10.145 -1.215 -6.579 1.00 84.75 177 LEU A CA 1
ATOM 1396 C C . LEU A 1 177 ? -10.454 -2.699 -6.815 1.00 84.75 177 LEU A C 1
ATOM 1398 O O . LEU A 1 177 ? -9.651 -3.534 -6.416 1.00 84.75 177 LEU A O 1
ATOM 1402 N N . CYS A 1 178 ? -11.560 -3.021 -7.503 1.00 80.81 178 CYS A N 1
ATOM 1403 C CA . CYS A 1 178 ? -11.948 -4.377 -7.900 1.00 80.81 178 CYS A CA 1
ATOM 1404 C C . CYS A 1 178 ? -11.026 -4.889 -9.021 1.00 80.81 178 CYS A C 1
ATOM 1406 O O . CYS A 1 178 ? -11.431 -5.027 -10.177 1.00 80.81 178 CYS A O 1
ATOM 1408 N N . LEU A 1 179 ? -9.754 -5.081 -8.695 1.00 75.56 179 LEU A N 1
ATOM 1409 C CA . LEU A 1 179 ? -8.688 -5.373 -9.637 1.00 75.56 179 LEU A CA 1
ATOM 1410 C C . LEU A 1 179 ? -8.228 -6.808 -9.375 1.00 75.56 179 LEU A C 1
ATOM 1412 O O . LEU A 1 179 ? -7.550 -7.038 -8.372 1.00 75.56 179 LEU A O 1
ATOM 1416 N N . PRO A 1 180 ? -8.587 -7.779 -10.237 1.00 67.50 180 PRO A N 1
ATOM 1417 C CA . PRO A 1 180 ? -8.175 -9.157 -10.033 1.00 67.50 180 PRO A CA 1
ATOM 1418 C C . PRO A 1 180 ? -6.648 -9.237 -10.041 1.00 67.50 180 PRO A C 1
ATOM 1420 O O . PRO A 1 180 ? -5.985 -8.932 -11.034 1.00 67.50 180 PRO A O 1
ATOM 1423 N N . THR A 1 181 ? -6.085 -9.643 -8.908 1.00 71.81 181 THR A N 1
ATOM 1424 C CA . THR A 1 181 ? -4.669 -10.002 -8.796 1.00 71.81 181 THR A CA 1
ATOM 1425 C C . THR A 1 181 ? -4.521 -11.518 -8.923 1.00 71.81 181 THR A C 1
ATOM 1427 O O . THR A 1 181 ? -5.460 -12.235 -8.580 1.00 71.81 181 THR A O 1
ATOM 1430 N N . PRO A 1 182 ? -3.355 -12.050 -9.340 1.00 73.06 182 PRO A N 1
ATOM 1431 C CA . PRO A 1 182 ? -3.147 -13.499 -9.411 1.00 73.06 182 PRO A CA 1
ATOM 1432 C C . PRO A 1 182 ? -3.482 -14.248 -8.113 1.00 73.06 182 PRO A C 1
ATOM 1434 O O . PRO A 1 182 ? -3.898 -15.397 -8.172 1.00 73.06 182 PRO A O 1
ATOM 1437 N N . ALA A 1 183 ? -3.363 -13.589 -6.951 1.00 70.19 183 ALA A N 1
ATOM 1438 C CA . ALA A 1 183 ? -3.722 -14.170 -5.658 1.00 70.19 183 ALA A CA 1
ATOM 1439 C C . ALA A 1 183 ? -5.192 -14.611 -5.582 1.00 70.19 183 ALA A C 1
ATOM 1441 O O . ALA A 1 183 ? -5.479 -15.612 -4.943 1.00 70.19 183 ALA A O 1
ATOM 1442 N N . HIS A 1 184 ? -6.099 -13.929 -6.286 1.00 67.44 184 HIS A N 1
ATOM 1443 C CA . HIS A 1 184 ? -7.521 -14.280 -6.324 1.0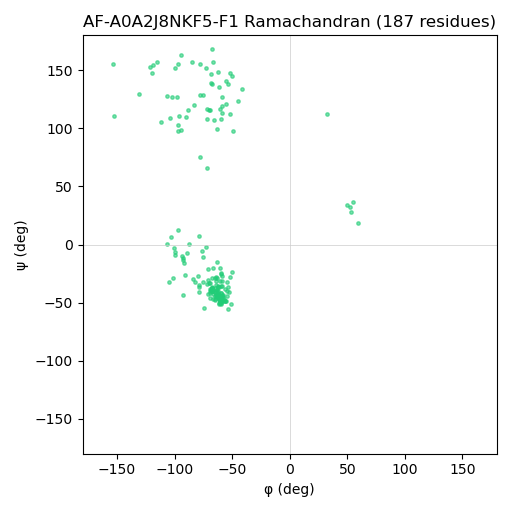0 67.44 184 HIS A CA 1
ATOM 1444 C C . HIS A 1 184 ? -7.803 -15.622 -7.006 1.00 67.44 184 HIS A C 1
ATOM 1446 O O . HIS A 1 184 ? -8.870 -16.196 -6.818 1.00 67.44 184 HIS A O 1
ATOM 1452 N N . PHE A 1 185 ? -6.866 -16.107 -7.820 1.00 67.75 185 PHE A N 1
ATOM 1453 C CA . PHE A 1 185 ? -7.011 -17.362 -8.549 1.00 67.75 185 PHE A CA 1
ATOM 1454 C C . PHE A 1 185 ? -6.278 -18.521 -7.873 1.00 67.75 185 PHE A C 1
ATOM 1456 O O . PHE A 1 185 ? -6.455 -19.658 -8.297 1.00 67.75 185 PHE A O 1
ATOM 1463 N N . LEU A 1 186 ? -5.465 -18.258 -6.841 1.00 68.81 186 LEU A N 1
ATOM 1464 C CA . LEU A 1 186 ? -4.693 -19.303 -6.164 1.00 68.81 186 LEU A CA 1
ATOM 1465 C C . LEU A 1 186 ? -5.581 -20.255 -5.362 1.00 68.81 186 LEU A C 1
ATOM 1467 O O . LEU A 1 186 ? -5.286 -21.437 -5.335 1.00 68.81 186 LEU A O 1
ATOM 1471 N N . ASP A 1 187 ? -6.685 -19.778 -4.787 1.00 59.75 187 ASP A N 1
ATOM 1472 C CA . ASP A 1 187 ? -7.614 -20.635 -4.034 1.00 59.75 187 ASP A CA 1
ATOM 1473 C C . ASP A 1 187 ? -8.504 -21.507 -4.946 1.00 59.75 187 ASP A C 1
ATOM 1475 O O . ASP A 1 187 ? -9.291 -22.319 -4.461 1.00 59.75 187 ASP A O 1
ATOM 1479 N N . TYR A 1 188 ? -8.420 -21.318 -6.270 1.00 56.12 188 TYR A N 1
ATOM 1480 C CA . TYR A 1 188 ? -9.223 -22.044 -7.259 1.00 56.12 188 TYR A CA 1
ATOM 1481 C C . TYR A 1 188 ? -8.528 -23.308 -7.799 1.00 56.12 188 TYR A C 1
ATOM 1483 O O . TYR A 1 188 ? -9.183 -24.119 -8.456 1.00 56.12 188 TYR A O 1
ATOM 1491 N N . TYR A 1 189 ? -7.225 -23.465 -7.545 1.00 49.81 189 TYR A N 1
ATOM 1492 C CA . TYR A 1 189 ? -6.389 -24.580 -8.004 1.00 49.81 189 TYR A CA 1
ATOM 1493 C C . TYR A 1 189 ? -5.778 -25.328 -6.820 1.00 49.81 189 TYR A C 1
ATOM 1495 O O . TYR A 1 189 ? -5.677 -26.571 -6.924 1.00 49.81 189 TYR A O 1
#

Mean predicted aligned error: 11.99 Å

Secondary structure (DSSP, 8-state):
----THHHHHHHHHHHHHHHHHHSSS-HHHHHHHH-B-------------------------------TTHHHHHHHHHHHHHHHHHTT--HHHHHHHHHHHHHHHHHSB--SHHHHHHHHHHHHHHHHHHHS-GGGSPPHHHHHTSHHHHTTT----HHHHHHHHHHHHHHTTT------THHHHTT-

Sequence (189 aa):
MGDSPGGAAILGLAGKLRRVWRESLPPIQALRSHFLGQPRLSGGSPDRHPSAPPVLQELKLPTFRAHSPLLKSRRFFVDILTLLSSHCQLCPAARHLAVYLLDHFMDRYNVTTSKQLYTVAVSCLLLASKFEDREDHVPKLEQINSTRILSSQNFTLTKKELLSTELLLLEAFSWNLCLPTPAHFLDYY

Solvent-accessible surface area (backbone atoms only — not comparable to full-atom values): 11594 Å² total; per-residue (Å²): 136,83,85,76,74,61,68,64,54,54,54,54,50,49,55,57,48,54,53,61,56,67,74,72,52,80,60,64,64,60,54,42,63,72,57,38,46,76,64,72,83,73,92,76,85,86,87,87,85,86,86,79,79,91,60,86,69,76,77,77,70,83,79,79,76,82,73,31,84,60,59,79,50,42,62,60,52,52,51,50,50,50,53,52,32,60,76,56,68,52,52,67,53,15,50,48,42,14,50,52,50,41,53,51,46,48,47,48,36,47,72,89,45,71,68,58,47,50,52,48,47,56,28,26,40,53,53,22,23,67,71,65,41,54,81,91,58,43,75,50,69,66,61,57,47,68,32,69,76,35,52,76,67,78,47,76,80,50,73,68,58,44,54,56,45,39,53,50,49,36,58,76,47,73,66,61,76,93,62,92,44,76,58,73,54,57,87,78,112

Nearest PDB structures (foldseek):
  6sg4-assembly1_B  TM=8.724E-01  e=6.428E-04  Homo sapiens
  8vq3-assembly1_B  TM=7.562E-01  e=8.827E-04  Homo sapiens
  8wak-assembly1_R  TM=6.598E-01  e=2.156E-01  Homo sapiens
  8s5n-assembly1_M  TM=6.139E-01  e=1.489E-01  Homo sapiens
  7nvu-assembly1_M  TM=5.193E-01  e=1.412E-01  Homo sapiens